Protein AF-A0AA40CUW4-F1 (afdb_monomer_lite)

Sequence (316 aa):
MRFSALIAGGLAALATAAPVMVTRTVVKVVTHHGPRPTDFVNKHVVESPRVVVITKAVTVTASRPPVVFLSTAKPTLPLQSRPPSIPSTAISYQRAGVSKEVQSPAYTARASSGSSSNGVGSDCGALHPQDPQLCQDSLDAHNRHRRNHTVPEMKWSKDLFQSAFFVASRCNFSHLMDYNGGGYGQNLEIGSPRGEIQRAITNGWYNSEVGYWPDEYYGQPTPPDMIDPSSTTWERYGHFTQVIWADSDEVGCAQAECPRLGCSPSMDECHDGYLPDGKYGRYLTVCNYKSAGNVKGAFDKNVIRPPVDEETYTAV

pLDDT: mean 70.63, std 28.28, range [25.17, 98.81]

Organism: NCBI:txid869390

Foldseek 3Di:
DDDDDDDDDDDDDDDDDDDDWDKDKDKDWDFDDDDDDPDDDDDDDDDDGDTDIDIDIDGDDDDDDDDDDDDDDDDDDDDDDDDDDDDDDDDDDDDDDDDDDDDDDDDDDDDDDDDPPLQPPPCQCVVCVPASCVQVLVQVLLQLQLVLQVADGAGEDPQQQVVQAVVQQVLEQDDDQPPPNGQWAKDKDFAQDPNRLSCCSQVVQAPQQVVLDDPVCALPQADPLVVDPPHPSPVSNQSNLQSNFRPFHYKHKDKDFAQWHFYDPPDPQQDPRTHDGPPTHRIMIMMITNHHTPDRRHSNPTVGHGDPPDDRDRDD

Radius of gyration: 32.3 Å; chains: 1; bounding box: 75×56×111 Å

InterPro domains:
  IPR001283 Cysteine-rich secretory protein-related [PR00837] (154-172)
  IPR001283 Cysteine-rich secretory protein-related [PR00837] (237-253)
  IPR001283 Cysteine-rich secretory protein-related [PR00837] (284-297)
  IPR001283 Cysteine-rich secretory protein-related [PTHR10334] (136-303)
  IPR014044 CAP domain [PF00188] (139-261)
  IPR014044 CAP domain [SM00198] (133-297)
  IPR018244 Allergen V5/Tpx-1-related, conserved site [PS01009] (238-248)
  IPR035940 CAP superfamily [G3DSA:3.40.33.10] (133-306)
  IPR035940 CAP superfamily [SSF55797] (125-306)

Secondary structure (DSSP, 8-state):
----------PPP---PPPPP--EEEEEE----PPPP----------PPPP-EEEEEE-----PPPPP--------------PPPPPP-PPP-PPP--PPP-PPPP------------S--TTHHHH-TT-TTHHHHHHHHHHHHHHHTTPPPPEE-HHHHHHHHHHHHTTEES---SGGG--EEEEEEE-PPTT-HHHIIIIIIIITTGGGS-GGGTT-SS-HHHH-TT---GGGSHHHHHHT-TT--EEEEEEEE-SS-EE-TTSTT-BTTBPPTTTS-SEEEEEEEES-S--TT-HHHHSPPPPTTS------

Structure (mmCIF, N/CA/C/O backbone):
data_AF-A0AA40CUW4-F1
#
_entry.id   AF-A0AA40CUW4-F1
#
loop_
_atom_site.group_PDB
_atom_site.id
_atom_site.type_symbol
_atom_site.label_atom_id
_atom_site.label_alt_id
_atom_site.label_comp_id
_atom_site.label_asym_id
_atom_site.label_entity_id
_atom_site.label_seq_id
_atom_site.pdbx_PDB_ins_code
_atom_site.Cartn_x
_atom_site.Cartn_y
_atom_site.Cartn_z
_atom_site.occupancy
_atom_site.B_iso_or_equiv
_atom_site.auth_seq_id
_atom_site.auth_comp_id
_atom_site.auth_asym_id
_atom_site.auth_atom_id
_atom_site.pdbx_PDB_model_num
ATOM 1 N N . MET A 1 1 ? -37.323 7.393 -84.708 1.00 35.53 1 MET A N 1
ATOM 2 C CA . MET A 1 1 ? -37.460 8.863 -84.780 1.00 35.53 1 MET A CA 1
ATOM 3 C C . MET A 1 1 ? -36.137 9.472 -84.357 1.00 35.53 1 MET A C 1
ATOM 5 O O . MET A 1 1 ? -35.612 9.099 -83.318 1.00 35.53 1 MET A O 1
ATOM 9 N N . ARG A 1 2 ? -35.550 10.279 -85.244 1.00 30.31 2 ARG A N 1
ATOM 10 C CA . ARG A 1 2 ? -34.266 10.967 -85.069 1.00 30.31 2 ARG A CA 1
ATOM 11 C C . ARG A 1 2 ? -34.487 12.178 -84.162 1.00 30.31 2 ARG A C 1
ATOM 13 O O . ARG A 1 2 ? -35.435 12.913 -84.413 1.00 30.31 2 ARG A O 1
ATOM 20 N N . PHE A 1 3 ? -33.621 12.405 -83.181 1.00 28.30 3 PHE A N 1
ATOM 21 C CA . PHE A 1 3 ? -33.575 13.676 -82.460 1.00 28.30 3 PHE A CA 1
ATOM 22 C C . PHE A 1 3 ? -32.218 14.334 -82.684 1.00 28.30 3 PHE A C 1
ATOM 24 O O . PHE A 1 3 ? -31.186 13.845 -82.230 1.00 28.30 3 PHE A O 1
ATOM 31 N N . SER A 1 4 ? -32.264 15.422 -83.452 1.00 32.22 4 SER A N 1
ATOM 32 C CA . SER A 1 4 ? -31.190 16.393 -83.611 1.00 32.22 4 SER A CA 1
ATOM 33 C C . SER A 1 4 ? -31.271 17.444 -82.509 1.00 32.22 4 SER A C 1
ATOM 35 O O . SER A 1 4 ? -32.348 17.788 -82.026 1.00 32.22 4 SER A O 1
ATOM 37 N N . ALA A 1 5 ? -30.088 17.930 -82.155 1.00 30.62 5 ALA A N 1
ATOM 38 C CA . ALA A 1 5 ? -29.792 18.919 -81.139 1.00 30.62 5 ALA A CA 1
ATOM 39 C C . ALA A 1 5 ? -30.366 20.318 -81.419 1.00 30.62 5 ALA A C 1
ATOM 41 O O . ALA A 1 5 ? -30.501 20.731 -82.569 1.00 30.62 5 ALA A O 1
ATOM 42 N N . LEU A 1 6 ? -30.555 21.079 -80.337 1.00 32.12 6 LEU A N 1
ATOM 43 C CA . LEU A 1 6 ? -30.479 22.538 -80.319 1.00 32.12 6 LEU A CA 1
ATOM 44 C C . LEU A 1 6 ? -29.782 22.984 -79.026 1.00 32.12 6 LEU A C 1
ATOM 46 O O . LEU A 1 6 ? -30.015 22.437 -77.950 1.00 32.12 6 LEU A O 1
ATOM 50 N N . ILE A 1 7 ? -28.874 23.942 -79.194 1.00 34.03 7 ILE A N 1
ATOM 51 C CA . ILE A 1 7 ? -27.929 24.487 -78.218 1.00 34.03 7 ILE A CA 1
ATOM 52 C C . ILE A 1 7 ? -28.524 25.747 -77.572 1.00 34.03 7 ILE A C 1
ATOM 54 O O . ILE A 1 7 ? -29.003 26.628 -78.279 1.00 34.03 7 ILE A O 1
ATOM 58 N N . ALA A 1 8 ? -28.385 25.867 -76.252 1.00 32.12 8 ALA A N 1
ATOM 59 C CA . ALA A 1 8 ? -28.277 27.116 -75.485 1.00 32.12 8 ALA A CA 1
ATOM 60 C C . ALA A 1 8 ? -27.388 26.762 -74.270 1.00 32.12 8 ALA A C 1
ATOM 62 O O . ALA A 1 8 ? -27.629 25.746 -73.631 1.00 32.12 8 ALA A O 1
ATOM 63 N N . GLY A 1 9 ? -26.255 27.396 -73.959 1.00 33.62 9 GLY A N 1
ATOM 64 C CA . GLY A 1 9 ? -25.998 28.828 -73.855 1.00 33.62 9 GLY A CA 1
ATOM 65 C C . GLY A 1 9 ? -26.051 29.222 -72.371 1.00 33.62 9 GLY A C 1
ATOM 66 O O . GLY A 1 9 ? -27.084 29.697 -71.920 1.00 33.62 9 GLY A O 1
ATOM 67 N N . GLY A 1 10 ? -24.977 28.986 -71.603 1.00 31.66 10 GLY A N 1
ATOM 68 C CA . GLY A 1 10 ? -24.907 29.305 -70.168 1.00 31.66 10 GLY A CA 1
ATOM 69 C C . GLY A 1 10 ? -23.539 29.862 -69.764 1.00 31.66 10 GLY A C 1
ATOM 70 O O . GLY A 1 10 ? -22.526 29.181 -69.910 1.00 31.66 10 GLY A O 1
ATOM 71 N N . LEU A 1 11 ? -23.528 31.115 -69.296 1.00 35.00 11 LEU A N 1
ATOM 72 C CA . LEU A 1 11 ? -22.358 31.873 -68.839 1.00 35.00 11 LEU A CA 1
ATOM 73 C C . LEU A 1 11 ? -21.690 31.244 -67.603 1.00 35.00 11 LEU A C 1
ATOM 75 O O . LEU A 1 11 ? -22.362 30.867 -66.646 1.00 35.00 11 LEU A O 1
ATOM 79 N N . ALA A 1 12 ? -20.355 31.246 -67.590 1.00 39.25 12 ALA A N 1
ATOM 80 C CA . ALA A 1 12 ? -19.534 30.964 -66.417 1.00 39.25 12 ALA A CA 1
ATOM 81 C C . ALA A 1 12 ? -19.312 32.244 -65.589 1.00 39.25 12 ALA A C 1
ATOM 83 O O . ALA A 1 12 ? -18.811 33.240 -66.109 1.00 39.25 12 ALA A O 1
ATOM 84 N N . ALA A 1 13 ? -19.633 32.202 -64.294 1.00 36.78 13 ALA A N 1
ATOM 85 C CA . ALA A 1 13 ? -19.209 33.204 -63.320 1.00 36.78 13 ALA A CA 1
ATOM 86 C C . ALA A 1 13 ? -17.973 32.683 -62.566 1.00 36.78 13 ALA A C 1
ATOM 88 O O . ALA A 1 13 ? -18.047 31.670 -61.870 1.00 36.78 13 ALA A O 1
ATOM 89 N N . LEU A 1 14 ? -16.830 33.363 -62.710 1.00 42.25 14 LEU A N 1
ATOM 90 C CA . LEU A 1 14 ? -15.644 33.131 -61.883 1.00 42.25 14 LEU A CA 1
ATOM 91 C C . LEU A 1 14 ? -15.822 33.825 -60.526 1.00 42.25 14 LEU A C 1
ATOM 93 O O . LEU A 1 14 ? -15.835 35.051 -60.457 1.00 42.25 14 LEU A O 1
ATOM 97 N N . ALA A 1 15 ? -15.901 33.049 -59.445 1.00 39.69 15 ALA A N 1
ATOM 98 C CA . ALA A 1 15 ? -15.735 33.557 -58.086 1.00 39.69 15 ALA A CA 1
ATOM 99 C C . ALA A 1 15 ? -14.254 33.455 -57.683 1.00 39.69 15 ALA A C 1
ATOM 101 O O . ALA A 1 15 ? -13.705 32.361 -57.557 1.00 39.69 15 ALA A O 1
ATOM 102 N N . THR A 1 16 ? -13.589 34.593 -57.490 1.00 46.78 16 THR A N 1
ATOM 103 C CA . THR A 1 16 ? -12.230 34.662 -56.939 1.00 46.78 16 THR A CA 1
ATOM 104 C C . THR A 1 16 ? -12.290 34.586 -55.412 1.00 46.78 16 THR A C 1
ATOM 106 O O . THR A 1 16 ? -12.805 35.502 -54.774 1.00 46.78 16 THR A O 1
ATOM 109 N N . ALA A 1 17 ? -11.767 33.516 -54.811 1.00 43.78 17 ALA A N 1
ATOM 110 C CA . ALA A 1 17 ? -11.619 33.414 -53.358 1.00 43.78 17 ALA A CA 1
ATOM 111 C C . ALA A 1 17 ? -10.409 34.243 -52.877 1.00 43.78 17 ALA A C 1
ATOM 113 O O . ALA A 1 17 ? -9.304 34.086 -53.396 1.00 43.78 17 ALA A O 1
ATOM 114 N N . ALA A 1 18 ? -10.614 35.124 -51.893 1.00 38.09 18 ALA A N 1
ATOM 115 C CA . ALA A 1 18 ? -9.546 35.897 -51.253 1.00 38.09 18 ALA A CA 1
ATOM 116 C C . ALA A 1 18 ? -8.689 35.014 -50.313 1.00 38.09 18 ALA A C 1
ATOM 118 O O . ALA A 1 18 ? -9.211 34.048 -49.749 1.00 38.09 18 ALA A O 1
ATOM 119 N N . PRO A 1 19 ? -7.390 35.319 -50.110 1.00 41.47 19 PRO A N 1
ATOM 120 C CA . PRO A 1 19 ? -6.530 34.533 -49.229 1.00 41.47 19 PRO A CA 1
ATOM 121 C C . PRO A 1 19 ? -6.891 34.746 -47.751 1.00 41.47 19 PRO A C 1
ATOM 123 O O . PRO A 1 19 ? -7.032 35.874 -47.283 1.00 41.47 19 PRO A O 1
ATOM 126 N N . VAL A 1 20 ? -6.994 33.649 -47.000 1.00 39.38 20 VAL A N 1
ATOM 127 C CA . VAL A 1 20 ? -7.176 33.667 -45.542 1.00 39.38 20 VAL A CA 1
ATOM 128 C C . VAL A 1 20 ? -5.829 33.979 -44.880 1.00 39.38 20 VAL A C 1
ATOM 130 O O . VAL A 1 20 ? -4.881 33.208 -45.021 1.00 39.38 20 VAL A O 1
ATOM 133 N N . MET A 1 21 ? -5.726 35.097 -44.153 1.00 35.00 21 MET A N 1
ATOM 134 C CA . MET A 1 21 ? -4.582 35.364 -43.272 1.00 35.00 21 MET A CA 1
ATOM 135 C C . MET A 1 21 ? -4.807 34.696 -41.915 1.00 35.00 21 MET A C 1
ATOM 137 O O . MET A 1 21 ? -5.818 34.940 -41.262 1.00 35.00 21 MET A O 1
ATOM 141 N N . VAL A 1 22 ? -3.841 33.892 -41.469 1.00 37.97 22 VAL A N 1
ATOM 142 C CA . VAL A 1 22 ? -3.823 33.317 -40.118 1.00 37.97 22 VAL A CA 1
ATOM 143 C C . VAL A 1 22 ? -2.639 33.907 -39.361 1.00 37.97 22 VAL A C 1
ATOM 145 O O . VAL A 1 22 ? -1.484 33.626 -39.679 1.00 37.97 22 VAL A O 1
ATOM 148 N N . THR A 1 23 ? -2.916 34.723 -38.348 1.00 36.88 23 THR A N 1
ATOM 149 C CA . THR A 1 23 ? -1.889 35.258 -37.447 1.00 36.88 23 THR A CA 1
ATOM 150 C C . THR A 1 23 ? -1.665 34.266 -36.312 1.00 36.88 23 THR A C 1
ATOM 152 O O . THR A 1 23 ? -2.593 33.951 -35.569 1.00 36.88 23 THR A O 1
ATOM 155 N N . ARG A 1 24 ? -0.438 33.753 -36.166 1.00 39.97 24 ARG A N 1
ATOM 156 C CA . ARG A 1 24 ? -0.087 32.810 -35.097 1.00 39.97 24 ARG A CA 1
ATOM 157 C C . ARG A 1 24 ? 0.750 33.519 -34.037 1.00 39.97 24 ARG A C 1
ATOM 159 O O . ARG A 1 24 ? 1.888 33.905 -34.290 1.00 39.97 24 ARG A O 1
ATOM 166 N N . THR A 1 25 ? 0.191 33.672 -32.842 1.00 34.84 25 THR A N 1
ATOM 167 C CA . THR A 1 25 ? 0.905 34.218 -31.682 1.00 34.84 25 THR A CA 1
ATOM 168 C C . THR A 1 25 ? 1.625 33.088 -30.956 1.00 34.84 25 THR A C 1
ATOM 170 O O . THR A 1 25 ? 0.993 32.119 -30.538 1.00 34.84 25 THR A O 1
ATOM 173 N N . VAL A 1 26 ? 2.946 33.196 -30.805 1.00 37.16 26 VAL A N 1
ATOM 174 C CA . VAL A 1 26 ? 3.748 32.239 -30.031 1.00 37.16 26 VAL A CA 1
ATOM 175 C C . VAL A 1 26 ? 4.113 32.888 -28.702 1.00 37.16 26 VAL A C 1
ATOM 177 O O . VAL A 1 26 ? 4.787 33.916 -28.675 1.00 37.16 26 VAL A O 1
ATOM 180 N N . VAL A 1 27 ? 3.660 32.289 -27.601 1.00 34.50 27 VAL A N 1
ATOM 181 C CA . VAL A 1 27 ? 4.014 32.709 -26.240 1.00 34.50 27 VAL A CA 1
ATOM 182 C C . VAL A 1 27 ? 5.111 31.783 -25.730 1.00 34.50 27 VAL A C 1
ATOM 184 O O . VAL A 1 27 ? 4.916 30.571 -25.664 1.00 34.50 27 VAL A O 1
ATOM 187 N N . LYS A 1 28 ? 6.274 32.347 -25.391 1.00 33.84 28 LYS A N 1
ATOM 188 C CA . LYS A 1 28 ? 7.390 31.603 -24.799 1.00 33.84 28 LYS A CA 1
ATOM 189 C C . LYS A 1 28 ? 7.443 31.934 -23.310 1.00 33.84 28 LYS A C 1
ATOM 191 O O . LYS A 1 28 ? 7.738 33.069 -22.950 1.00 33.84 28 LYS A O 1
ATOM 196 N N . VAL A 1 29 ? 7.131 30.958 -22.461 1.00 35.78 29 VAL A N 1
ATOM 197 C CA . VAL A 1 29 ? 7.283 31.091 -21.007 1.00 35.78 29 VAL A CA 1
ATOM 198 C C . VAL A 1 29 ? 8.696 30.640 -20.657 1.00 35.78 29 VAL A C 1
ATOM 200 O O . VAL A 1 29 ? 9.082 29.518 -20.976 1.00 35.78 29 VAL A O 1
ATOM 203 N N . VAL A 1 30 ? 9.488 31.536 -20.070 1.00 35.38 30 VAL A N 1
ATOM 204 C CA . VAL A 1 30 ? 10.846 31.240 -19.602 1.00 35.38 30 VAL A CA 1
ATOM 205 C C . VAL A 1 30 ? 10.840 31.331 -18.085 1.00 35.38 30 VAL A C 1
ATOM 207 O O . VAL A 1 30 ? 10.624 32.406 -17.528 1.00 35.38 30 VAL A O 1
ATOM 210 N N . THR A 1 31 ? 11.072 30.202 -17.423 1.00 38.00 31 THR A N 1
ATOM 211 C CA . THR A 1 31 ? 11.245 30.147 -15.971 1.00 38.00 31 THR A CA 1
ATOM 212 C C . THR A 1 31 ? 12.720 30.368 -15.660 1.00 38.00 31 THR A C 1
ATOM 214 O O . THR A 1 31 ? 13.564 29.549 -16.019 1.00 38.00 31 THR A O 1
ATOM 217 N N . HIS A 1 32 ? 13.053 31.494 -15.030 1.00 35.06 32 HIS A N 1
ATOM 218 C CA . HIS A 1 32 ? 14.407 31.743 -14.543 1.00 35.06 32 HIS A CA 1
ATOM 219 C C . HIS A 1 32 ? 14.554 31.158 -13.137 1.00 35.06 32 HIS A C 1
ATOM 221 O O . HIS A 1 32 ? 13.935 31.646 -12.195 1.00 35.06 32 HIS A O 1
ATOM 227 N N . HIS A 1 33 ? 15.393 30.134 -12.988 1.00 40.09 33 HIS A N 1
ATOM 228 C CA . HIS A 1 33 ? 15.880 29.718 -11.676 1.00 40.09 33 HIS A CA 1
ATOM 229 C C . HIS A 1 33 ? 17.084 30.594 -11.314 1.00 40.09 33 HIS A C 1
ATOM 231 O O . HIS A 1 33 ? 18.102 30.572 -12.006 1.00 40.09 33 HIS A O 1
ATOM 237 N N . GLY A 1 34 ? 16.946 31.412 -10.269 1.00 44.97 34 GLY A N 1
ATOM 238 C CA . GLY A 1 34 ? 18.075 32.142 -9.692 1.00 44.97 34 GLY A CA 1
ATOM 239 C C . GLY A 1 34 ? 19.093 31.182 -9.056 1.00 44.97 34 GLY A C 1
ATOM 240 O O . GLY A 1 34 ? 18.747 30.034 -8.762 1.00 44.97 34 GLY A O 1
ATOM 241 N N . PRO A 1 35 ? 20.350 31.614 -8.847 1.00 40.03 35 PRO A N 1
ATOM 242 C CA . PRO A 1 35 ? 21.350 30.786 -8.183 1.00 40.03 35 PRO A CA 1
ATOM 243 C C . PRO A 1 35 ? 20.901 30.420 -6.760 1.00 40.03 35 PRO A C 1
ATOM 245 O O . PRO A 1 35 ? 20.371 31.250 -6.022 1.00 40.03 35 PRO A O 1
ATOM 248 N N . ARG A 1 36 ? 21.105 29.150 -6.397 1.00 42.03 36 ARG A N 1
ATOM 249 C CA . ARG A 1 36 ? 20.745 28.573 -5.096 1.00 42.03 36 ARG A CA 1
ATOM 250 C C . ARG A 1 36 ? 21.652 29.174 -4.005 1.00 42.03 36 ARG A C 1
ATOM 252 O O . ARG A 1 36 ? 22.869 29.113 -4.181 1.00 42.03 36 ARG A O 1
ATOM 259 N N . PRO A 1 37 ? 21.125 29.717 -2.891 1.00 38.84 37 PRO A N 1
ATOM 260 C CA . PRO A 1 37 ? 21.965 30.171 -1.789 1.00 38.84 37 PRO A CA 1
ATOM 261 C C . PRO A 1 37 ? 22.629 28.963 -1.123 1.00 38.84 37 PRO A C 1
ATOM 263 O O . PRO A 1 37 ? 21.948 28.079 -0.602 1.00 38.84 37 PRO A O 1
ATOM 266 N N . THR A 1 38 ? 23.955 28.909 -1.148 1.00 45.44 38 THR A N 1
ATOM 267 C CA . THR A 1 38 ? 24.736 28.093 -0.219 1.00 45.44 38 THR A CA 1
ATOM 268 C C . THR A 1 38 ? 24.954 28.938 1.026 1.00 45.44 38 THR A C 1
ATOM 270 O O . THR A 1 38 ? 25.883 29.730 1.030 1.00 45.44 38 THR A O 1
ATOM 273 N N . ASP A 1 39 ? 24.056 28.853 2.007 1.00 37.38 39 ASP A N 1
ATOM 274 C CA . ASP A 1 39 ? 24.391 29.037 3.426 1.00 37.38 39 ASP A CA 1
ATOM 275 C C . ASP A 1 39 ? 23.185 28.725 4.326 1.00 37.38 39 ASP A C 1
ATOM 277 O O . ASP A 1 39 ? 22.061 29.185 4.113 1.00 37.38 39 ASP A O 1
ATOM 281 N N . PHE A 1 40 ? 23.442 27.901 5.341 1.00 45.69 40 PHE A N 1
ATOM 282 C CA . PHE A 1 40 ? 22.514 27.519 6.400 1.00 45.69 40 PHE A CA 1
ATOM 283 C C . PHE A 1 40 ? 22.246 28.703 7.339 1.00 45.69 40 PHE A C 1
ATOM 285 O O . PHE A 1 40 ? 23.090 28.978 8.180 1.00 45.69 40 PHE A O 1
ATOM 292 N N . VAL A 1 41 ? 21.056 29.316 7.284 1.00 34.00 41 VAL A N 1
ATOM 293 C CA . VAL A 1 41 ? 20.334 29.852 8.460 1.00 34.00 41 VAL A CA 1
ATOM 294 C C . VAL A 1 41 ? 18.826 29.866 8.167 1.00 34.00 41 VAL A C 1
ATOM 296 O O . VAL A 1 41 ? 18.375 30.423 7.169 1.00 34.00 41 VAL A O 1
ATOM 299 N N . ASN A 1 42 ? 18.040 29.284 9.078 1.00 47.91 42 ASN A N 1
ATOM 300 C CA . ASN A 1 42 ? 16.575 29.313 9.104 1.00 47.91 42 ASN A CA 1
ATOM 301 C C . ASN A 1 42 ? 15.997 30.735 8.973 1.00 47.91 42 ASN A C 1
ATOM 303 O O . ASN A 1 42 ? 15.995 31.483 9.951 1.00 47.91 42 ASN A O 1
ATOM 307 N N . LYS A 1 43 ? 15.396 31.052 7.818 1.00 33.53 43 LYS A N 1
ATOM 308 C CA . LYS A 1 43 ? 14.229 31.943 7.692 1.00 33.53 43 LYS A CA 1
ATOM 309 C C . LYS A 1 43 ? 13.362 31.483 6.517 1.00 33.53 43 LYS A C 1
ATOM 311 O O . LYS A 1 43 ? 13.785 31.549 5.369 1.00 33.53 43 LYS A O 1
ATOM 316 N N . HIS A 1 44 ? 12.137 31.045 6.806 1.00 36.91 44 HIS A N 1
ATOM 317 C CA . HIS A 1 44 ? 11.108 30.842 5.787 1.00 36.91 44 HIS A CA 1
ATOM 318 C C . HIS A 1 44 ? 10.730 32.199 5.176 1.00 36.91 44 HIS A C 1
ATOM 320 O O . HIS A 1 44 ? 9.960 32.959 5.758 1.00 36.91 44 HIS A O 1
ATOM 326 N N . VAL A 1 45 ? 11.270 32.494 3.995 1.00 34.41 45 VAL A N 1
ATOM 327 C CA . VAL A 1 45 ? 10.716 33.489 3.075 1.00 34.41 45 VAL A CA 1
ATOM 328 C C . VAL A 1 45 ? 10.300 32.728 1.825 1.00 34.41 45 VAL A C 1
ATOM 330 O O . VAL A 1 45 ? 11.136 32.195 1.100 1.00 34.41 45 VAL A O 1
ATOM 333 N N . VAL A 1 46 ? 8.991 32.623 1.607 1.00 34.47 46 VAL A N 1
ATOM 334 C CA . VAL A 1 46 ? 8.425 32.052 0.383 1.00 34.47 46 VAL A CA 1
ATOM 335 C C . VAL A 1 46 ? 8.473 33.140 -0.688 1.00 34.47 46 VAL A C 1
ATOM 337 O O . VAL A 1 46 ? 7.557 33.952 -0.798 1.00 34.47 46 VAL A O 1
ATOM 340 N N . GLU A 1 47 ? 9.550 33.195 -1.471 1.00 37.06 47 GLU A N 1
ATOM 341 C CA . GLU A 1 47 ? 9.536 33.959 -2.721 1.00 37.06 47 GLU A CA 1
ATOM 342 C C . GLU A 1 47 ? 8.811 33.144 -3.797 1.00 37.06 47 GLU A C 1
ATOM 344 O O . GLU A 1 47 ? 9.275 32.096 -4.244 1.00 37.06 47 GLU A O 1
ATOM 349 N N . SER A 1 48 ? 7.635 33.626 -4.204 1.00 33.97 48 SER A N 1
ATOM 350 C CA . SER A 1 48 ? 6.906 33.079 -5.351 1.00 33.97 48 SER A CA 1
ATOM 351 C C . SER A 1 48 ? 7.614 33.469 -6.657 1.00 33.97 48 SER A C 1
ATOM 353 O O . SER A 1 48 ? 7.977 34.641 -6.815 1.00 33.97 48 SER A O 1
ATOM 355 N N . PRO A 1 49 ? 7.792 32.552 -7.625 1.00 34.81 49 PRO A N 1
ATOM 356 C CA . PRO A 1 49 ? 8.444 32.887 -8.885 1.00 34.81 49 PRO A CA 1
ATOM 357 C C . PRO A 1 49 ? 7.613 33.904 -9.681 1.00 34.81 49 PRO A C 1
ATOM 359 O O . PRO A 1 49 ? 6.418 33.719 -9.912 1.00 34.81 49 PRO A O 1
ATOM 362 N N . ARG A 1 50 ? 8.256 34.991 -10.130 1.00 37.59 50 ARG A N 1
ATOM 363 C CA . ARG A 1 50 ? 7.652 35.964 -11.053 1.00 37.59 50 ARG A CA 1
ATOM 364 C C . ARG A 1 50 ? 7.693 35.422 -12.480 1.00 37.59 50 ARG A C 1
ATOM 366 O O . ARG A 1 50 ? 8.767 35.227 -13.043 1.00 37.59 50 ARG A O 1
ATOM 373 N N . VAL A 1 51 ? 6.520 35.236 -13.080 1.00 34.59 51 VAL A N 1
ATOM 374 C CA . VAL A 1 51 ? 6.366 34.869 -14.494 1.00 34.59 51 VAL A CA 1
ATOM 375 C C . VAL A 1 51 ? 6.318 36.143 -15.339 1.00 34.59 51 VAL A C 1
ATOM 377 O O . VAL A 1 51 ? 5.453 36.991 -15.133 1.00 34.59 51 VAL A O 1
ATOM 380 N N . VAL A 1 52 ? 7.234 36.285 -16.301 1.00 34.44 52 VAL A N 1
ATOM 381 C CA . VAL A 1 52 ? 7.219 37.378 -17.289 1.00 34.44 52 VAL A CA 1
ATOM 382 C C . VAL A 1 52 ? 6.840 36.804 -18.652 1.00 34.44 52 VAL A C 1
ATOM 384 O O . VAL A 1 52 ? 7.501 35.901 -19.160 1.00 34.44 52 VAL A O 1
ATOM 387 N N . VAL A 1 53 ? 5.769 37.331 -19.248 1.00 32.53 53 VAL A N 1
ATOM 388 C CA . VAL A 1 53 ? 5.256 36.902 -20.556 1.00 32.53 53 VAL A CA 1
ATOM 389 C C . VAL A 1 53 ? 5.722 37.889 -21.625 1.00 32.53 53 VAL A C 1
ATOM 391 O O . VAL A 1 53 ? 5.382 39.068 -21.569 1.00 32.53 53 VAL A O 1
ATOM 394 N N . ILE A 1 54 ? 6.490 37.416 -22.611 1.00 35.97 54 ILE A N 1
ATOM 395 C CA . ILE A 1 54 ? 6.920 38.220 -23.765 1.00 35.97 54 ILE A CA 1
ATOM 396 C C . ILE A 1 54 ? 6.240 37.680 -25.024 1.00 35.97 54 ILE A C 1
ATOM 398 O O . ILE A 1 54 ? 6.410 36.513 -25.382 1.00 35.97 54 ILE A O 1
ATOM 402 N N . THR A 1 55 ? 5.502 38.544 -25.721 1.00 31.17 55 THR A N 1
ATOM 403 C CA . THR A 1 55 ? 4.753 38.189 -26.934 1.00 31.17 55 THR A CA 1
ATOM 404 C C . THR A 1 55 ? 5.451 38.754 -28.171 1.00 31.17 55 THR A C 1
ATOM 406 O O . THR A 1 55 ? 5.644 39.964 -28.275 1.00 31.17 55 THR A O 1
ATOM 409 N N . LYS A 1 56 ? 5.800 37.900 -29.143 1.00 36.41 56 LYS A N 1
ATOM 410 C CA . LYS A 1 56 ? 6.210 38.325 -30.494 1.00 36.41 56 LYS A CA 1
ATOM 411 C C . LYS A 1 56 ? 5.275 37.711 -31.534 1.00 36.41 56 LYS A C 1
ATOM 413 O O . LYS A 1 56 ? 5.074 36.499 -31.550 1.00 36.41 56 LYS A O 1
ATOM 418 N N . ALA A 1 57 ? 4.724 38.552 -32.405 1.00 29.44 57 ALA A N 1
ATOM 419 C CA . ALA A 1 57 ? 3.918 38.127 -33.544 1.00 29.44 57 ALA A CA 1
ATOM 420 C C . ALA A 1 57 ? 4.810 37.953 -34.783 1.00 29.44 57 ALA A C 1
ATOM 422 O O . ALA A 1 57 ? 5.652 38.807 -35.061 1.00 29.44 57 ALA A O 1
ATOM 423 N N . VAL A 1 58 ? 4.624 36.859 -35.526 1.00 35.59 58 VAL A N 1
ATOM 424 C CA . VAL A 1 58 ? 5.267 36.628 -36.828 1.00 35.59 58 VAL A CA 1
ATOM 425 C C . VAL A 1 58 ? 4.187 36.255 -37.838 1.00 35.59 58 VAL A C 1
ATOM 427 O O . VAL A 1 58 ? 3.370 35.371 -37.582 1.00 35.59 58 VAL A O 1
ATOM 430 N N . THR A 1 59 ? 4.193 36.927 -38.986 1.00 30.91 59 THR A N 1
ATOM 431 C CA . THR A 1 59 ? 3.248 36.699 -40.086 1.00 30.91 59 THR A CA 1
ATOM 432 C C . THR A 1 59 ? 3.923 35.843 -41.155 1.00 30.91 59 THR A C 1
ATOM 434 O O . THR A 1 59 ? 5.010 36.187 -41.611 1.00 30.91 59 THR A O 1
ATOM 437 N N . VAL A 1 60 ? 3.293 34.739 -41.571 1.00 37.22 60 VAL A N 1
ATOM 438 C CA . VAL A 1 60 ? 3.794 33.866 -42.649 1.00 37.22 60 VAL A CA 1
ATOM 439 C C . VAL A 1 60 ? 2.746 33.782 -43.756 1.00 37.22 60 VAL A C 1
ATOM 441 O O . VAL A 1 60 ? 1.584 33.486 -43.489 1.00 37.22 60 VAL A O 1
ATOM 444 N N . THR A 1 61 ? 3.157 34.034 -44.999 1.00 32.62 61 THR A N 1
ATOM 445 C CA . THR A 1 61 ? 2.325 33.917 -46.209 1.00 32.62 61 THR A CA 1
ATOM 446 C C . THR A 1 61 ? 2.756 32.683 -47.005 1.00 32.62 61 THR A C 1
ATOM 448 O O . THR A 1 61 ? 3.944 32.505 -47.262 1.00 32.62 61 THR A O 1
ATOM 451 N N . ALA A 1 62 ? 1.814 31.823 -47.402 1.00 38.28 62 ALA A N 1
ATOM 452 C CA . ALA A 1 62 ? 2.092 30.647 -48.231 1.00 38.28 62 ALA A CA 1
ATOM 453 C C . ALA A 1 62 ? 1.885 30.966 -49.725 1.00 38.28 62 ALA A C 1
ATOM 455 O O . ALA A 1 62 ? 0.843 31.512 -50.091 1.00 38.28 62 ALA A O 1
ATOM 456 N N . SER A 1 63 ? 2.842 30.606 -50.592 1.00 40.03 63 SER A N 1
ATOM 457 C CA . SER A 1 63 ? 2.690 30.652 -52.058 1.00 40.03 63 SER A CA 1
ATOM 458 C C . SER A 1 63 ? 2.720 29.243 -52.675 1.00 40.03 63 SER A C 1
ATOM 460 O O . SER A 1 63 ? 3.244 28.297 -52.086 1.00 40.03 63 SER A O 1
ATOM 462 N N . ARG A 1 64 ? 2.082 29.094 -53.846 1.00 36.25 64 ARG A N 1
ATOM 463 C CA . ARG A 1 64 ? 1.926 27.836 -54.609 1.00 36.25 64 ARG A CA 1
ATOM 464 C C . ARG A 1 64 ? 3.275 27.292 -55.134 1.00 36.25 64 ARG A C 1
ATOM 466 O O . ARG A 1 64 ? 4.156 28.093 -55.434 1.00 36.25 64 ARG A O 1
ATOM 473 N N . PRO A 1 65 ? 3.419 25.967 -55.350 1.00 40.59 65 PRO A N 1
ATOM 474 C CA . PRO A 1 65 ? 4.652 25.383 -55.884 1.00 40.59 65 PRO A CA 1
ATOM 475 C C . PRO A 1 65 ? 4.800 25.616 -57.404 1.00 40.59 65 PRO A C 1
ATOM 477 O O . PRO A 1 65 ? 3.787 25.621 -58.112 1.00 40.59 65 PRO A O 1
ATOM 480 N N . PRO A 1 66 ? 6.030 25.782 -57.934 1.00 37.09 66 PRO A N 1
ATOM 481 C CA . PRO A 1 66 ? 6.262 25.945 -59.366 1.00 37.09 66 PRO A CA 1
ATOM 482 C C . PRO A 1 66 ? 6.321 24.602 -60.115 1.00 37.09 66 PRO A C 1
ATOM 484 O O . PRO A 1 66 ? 6.723 23.572 -59.575 1.00 37.09 66 PRO A O 1
ATOM 487 N N . VAL A 1 67 ? 5.927 24.648 -61.389 1.00 32.53 67 VAL A N 1
ATOM 488 C CA . VAL A 1 67 ? 5.978 23.554 -62.373 1.00 32.53 67 VAL A CA 1
ATOM 489 C C . VAL A 1 67 ? 7.402 23.425 -62.937 1.00 32.53 67 VAL A C 1
ATOM 491 O O . VAL A 1 67 ? 8.038 24.429 -63.251 1.00 32.53 67 VAL A O 1
ATOM 494 N N . VAL A 1 68 ? 7.897 22.190 -63.062 1.00 33.38 68 VAL A N 1
ATOM 495 C CA . VAL A 1 68 ? 9.250 21.840 -63.539 1.00 33.38 68 VAL A CA 1
ATOM 496 C C . VAL A 1 68 ? 9.292 21.758 -65.070 1.00 33.38 68 VAL A C 1
ATOM 498 O O . VAL A 1 68 ? 8.431 21.119 -65.670 1.00 33.38 68 VAL A O 1
ATOM 501 N N . PHE A 1 69 ? 10.339 22.315 -65.692 1.00 31.81 69 PHE A N 1
ATOM 502 C CA . PHE A 1 69 ? 10.736 22.009 -67.073 1.00 31.81 69 PHE A CA 1
ATOM 503 C C . PHE A 1 69 ? 12.108 21.316 -67.095 1.00 31.81 69 PHE A C 1
ATOM 505 O O . PHE A 1 69 ? 13.046 21.757 -66.433 1.00 31.81 69 PHE A O 1
ATOM 512 N N . LEU A 1 70 ? 12.208 20.224 -67.860 1.00 36.19 70 LEU A N 1
ATOM 513 C CA . LEU A 1 70 ? 13.429 19.451 -68.114 1.00 36.19 70 LEU A CA 1
ATOM 514 C C . LEU A 1 70 ? 14.258 20.094 -69.237 1.00 36.19 70 LEU A C 1
ATOM 516 O O . LEU A 1 70 ? 13.718 20.413 -70.294 1.00 36.19 70 LEU A O 1
ATOM 520 N N . SER A 1 71 ? 15.575 20.210 -69.039 1.00 33.59 71 SER A N 1
ATOM 521 C CA . SER A 1 71 ? 16.541 20.508 -70.103 1.00 33.59 71 SER A CA 1
ATOM 522 C C . SER A 1 71 ? 17.819 19.688 -69.907 1.00 33.59 71 SER A C 1
ATOM 524 O O . SER A 1 71 ? 18.354 19.598 -68.803 1.00 33.59 71 SER A O 1
ATOM 526 N N . THR A 1 72 ? 18.264 19.041 -70.983 1.00 37.88 72 THR A N 1
ATOM 527 C CA . THR A 1 72 ? 19.361 18.066 -71.047 1.00 37.88 72 THR A CA 1
ATOM 528 C C . THR A 1 72 ? 20.693 18.710 -71.440 1.00 37.88 72 THR A C 1
ATOM 530 O O . THR A 1 72 ? 20.741 19.426 -72.439 1.00 37.88 72 THR A O 1
ATOM 533 N N . ALA A 1 73 ? 21.793 18.352 -70.765 1.00 34.66 73 ALA A N 1
ATOM 534 C CA . ALA A 1 73 ? 23.159 18.536 -71.273 1.00 34.66 73 ALA A CA 1
ATOM 535 C C . ALA A 1 73 ? 24.115 17.393 -70.846 1.00 34.66 73 ALA A C 1
ATOM 537 O O . ALA A 1 73 ? 23.891 16.720 -69.845 1.00 34.66 73 ALA A O 1
ATOM 538 N N . LYS A 1 74 ? 25.135 17.179 -71.693 1.00 35.97 74 LYS A N 1
ATOM 539 C CA . LYS A 1 74 ? 26.043 16.021 -71.911 1.00 35.97 74 LYS A CA 1
ATOM 540 C C . LYS A 1 74 ? 27.099 15.726 -70.806 1.00 35.97 74 LYS A C 1
ATOM 542 O O . LYS A 1 74 ? 27.299 16.559 -69.931 1.00 35.97 74 LYS A O 1
ATOM 547 N N . PRO A 1 75 ? 27.816 14.573 -70.883 1.00 41.44 75 PRO A N 1
ATOM 548 C CA . PRO A 1 75 ? 28.572 13.969 -69.780 1.00 41.44 75 PRO A CA 1
ATOM 549 C C . PRO A 1 75 ? 30.062 14.347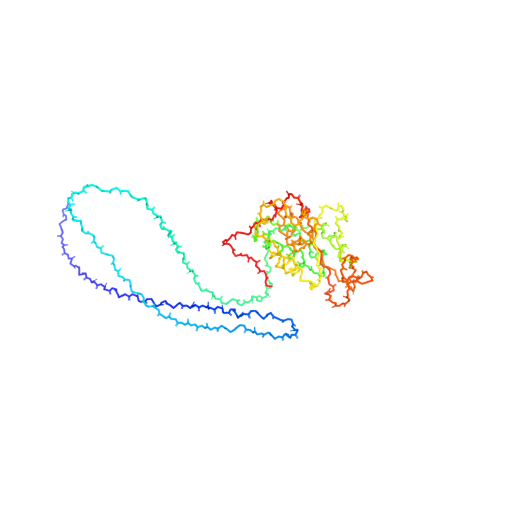 -69.715 1.00 41.44 75 PRO A C 1
ATOM 551 O O . PRO A 1 75 ? 30.721 14.468 -70.748 1.00 41.44 75 PRO A O 1
ATOM 554 N N . THR A 1 76 ? 30.602 14.361 -68.490 1.00 36.59 76 THR A N 1
ATOM 555 C CA . THR A 1 76 ? 32.047 14.336 -68.195 1.00 36.59 76 THR A CA 1
ATOM 556 C C . THR A 1 76 ? 32.313 13.377 -67.018 1.00 36.59 76 THR A C 1
ATOM 558 O O . THR A 1 76 ? 31.621 13.439 -66.005 1.00 36.59 76 THR A O 1
ATOM 561 N N . LEU A 1 77 ? 33.288 12.471 -67.165 1.00 39.50 77 LEU A N 1
ATOM 562 C CA . LEU A 1 77 ? 33.787 11.476 -66.182 1.00 39.50 77 LEU A CA 1
ATOM 563 C C . LEU A 1 77 ? 35.146 11.954 -65.579 1.00 39.50 77 LEU A C 1
ATOM 565 O O . LEU A 1 77 ? 35.720 12.895 -66.122 1.00 39.50 77 LEU A O 1
ATOM 569 N N . PRO A 1 78 ? 35.766 11.277 -64.583 1.00 46.59 78 PRO A N 1
ATOM 570 C CA . PRO A 1 78 ? 35.400 11.233 -63.160 1.00 46.59 78 PRO A CA 1
ATOM 571 C C . PRO A 1 78 ? 36.580 11.637 -62.229 1.00 46.59 78 PRO A C 1
ATOM 573 O O . PRO A 1 78 ? 37.740 11.469 -62.590 1.00 46.59 78 PRO A O 1
ATOM 576 N N . LEU A 1 79 ? 36.327 12.057 -60.981 1.00 32.31 79 LEU A N 1
ATOM 577 C CA . LEU A 1 79 ? 37.349 12.015 -59.915 1.00 32.31 79 LEU A CA 1
ATOM 578 C C . LEU A 1 79 ? 36.760 11.507 -58.585 1.00 32.31 79 LEU A C 1
ATOM 580 O O . LEU A 1 79 ? 35.586 11.708 -58.287 1.00 32.31 79 LEU A O 1
ATOM 584 N N . GLN A 1 80 ? 37.590 10.774 -57.844 1.00 38.31 80 GLN A N 1
ATOM 585 C CA . GLN A 1 80 ? 37.245 9.808 -56.799 1.00 38.31 80 GLN A CA 1
ATOM 586 C C . GLN A 1 80 ? 36.862 10.392 -55.418 1.00 38.31 80 GLN A C 1
ATOM 588 O O . GLN A 1 80 ? 37.469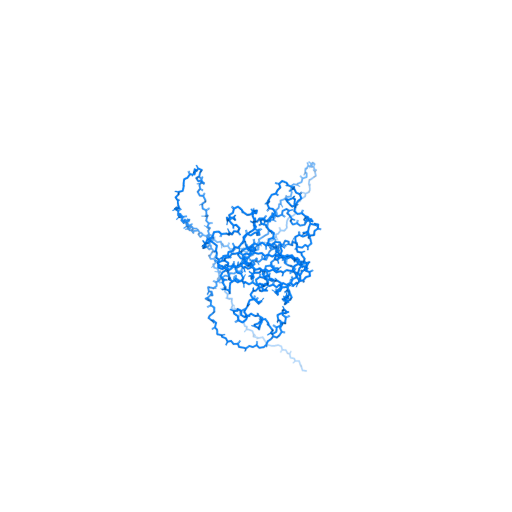 11.331 -54.920 1.00 38.31 80 GLN A O 1
ATOM 593 N N . SER A 1 81 ? 35.895 9.695 -54.803 1.00 34.41 81 SER A N 1
ATOM 594 C CA . SER A 1 81 ? 35.700 9.305 -53.388 1.00 34.41 81 SER A CA 1
ATOM 595 C C . SER A 1 81 ? 35.780 10.312 -52.224 1.00 34.41 81 SER A C 1
ATOM 597 O O . SER A 1 81 ? 36.864 10.699 -51.795 1.00 34.41 81 SER A O 1
ATOM 599 N N . ARG A 1 82 ? 34.636 10.476 -51.533 1.00 36.25 82 ARG A N 1
ATOM 600 C CA . ARG A 1 82 ? 34.516 10.410 -50.057 1.00 36.25 82 ARG A CA 1
ATOM 601 C C . ARG A 1 82 ? 33.062 10.065 -49.652 1.00 36.25 82 ARG A C 1
ATOM 603 O O . ARG A 1 82 ? 32.151 10.598 -50.282 1.00 36.25 82 ARG A O 1
ATOM 610 N N . PRO A 1 83 ? 32.808 9.188 -48.656 1.00 38.16 83 PRO A N 1
ATOM 611 C CA . PRO A 1 83 ? 31.445 8.803 -48.267 1.00 38.16 83 PRO A CA 1
ATOM 612 C C . PRO A 1 83 ? 30.706 9.918 -47.490 1.00 38.16 83 PRO A C 1
ATOM 614 O O . PRO A 1 83 ? 31.354 10.641 -46.727 1.00 38.16 83 PRO A O 1
ATOM 617 N N . PRO A 1 84 ? 29.373 10.065 -47.657 1.00 37.16 84 PRO A N 1
ATOM 618 C CA . PRO A 1 84 ? 28.599 11.150 -47.059 1.00 37.16 84 PRO A CA 1
ATOM 619 C C . PRO A 1 84 ? 28.047 10.821 -45.662 1.00 37.16 84 PRO A C 1
ATOM 621 O O . PRO A 1 84 ? 27.611 9.708 -45.375 1.00 37.16 84 PRO A O 1
ATOM 624 N N . SER A 1 85 ? 28.022 11.848 -44.815 1.00 35.78 85 SER A N 1
ATOM 625 C CA . SER A 1 85 ? 27.320 11.930 -43.531 1.00 35.78 85 SER A CA 1
ATOM 626 C C . SER A 1 85 ? 25.808 12.109 -43.726 1.00 35.78 85 SER A C 1
ATOM 628 O O . SER A 1 85 ? 25.388 12.972 -44.499 1.00 35.78 85 SER A O 1
ATOM 630 N N . ILE A 1 86 ? 25.002 11.339 -42.995 1.00 35.44 86 ILE A N 1
ATOM 631 C CA . ILE A 1 86 ? 23.531 11.397 -43.004 1.00 35.44 86 ILE A CA 1
ATOM 632 C C . ILE A 1 86 ? 23.040 12.523 -42.065 1.00 35.44 86 ILE A C 1
ATOM 634 O O . ILE A 1 86 ? 23.451 12.542 -40.903 1.00 35.44 86 ILE A O 1
ATOM 638 N N . PRO A 1 87 ? 22.150 13.435 -42.504 1.00 33.38 87 PRO A N 1
ATOM 639 C CA . PRO A 1 87 ? 21.458 14.373 -41.624 1.00 33.38 87 PRO A CA 1
ATOM 640 C C . PRO A 1 87 ? 20.184 13.762 -41.011 1.00 33.38 87 PRO A C 1
ATOM 642 O O . PRO A 1 87 ? 19.355 13.177 -41.706 1.00 33.38 87 PRO A O 1
ATOM 645 N N . SER A 1 88 ? 20.027 13.934 -39.695 1.00 28.77 88 SER A N 1
ATOM 646 C CA . SER A 1 88 ? 18.834 13.558 -38.926 1.00 28.77 88 SER A CA 1
ATOM 647 C C . SER A 1 88 ? 17.669 14.507 -39.231 1.00 28.77 88 SER A C 1
ATOM 649 O O . SER A 1 88 ? 17.830 15.727 -39.188 1.00 28.77 88 SER A O 1
ATOM 651 N N . THR A 1 89 ? 16.499 13.948 -39.549 1.00 29.44 89 THR A N 1
ATOM 652 C CA . THR A 1 89 ? 15.274 14.699 -39.867 1.00 29.44 89 THR A CA 1
ATOM 653 C C . THR A 1 89 ? 14.305 14.578 -38.692 1.00 29.44 89 THR A C 1
ATOM 655 O O . THR A 1 89 ? 13.867 13.478 -38.369 1.00 29.44 89 THR A O 1
ATOM 658 N N . ALA A 1 90 ? 13.966 15.698 -38.051 1.00 26.83 90 ALA A N 1
ATOM 659 C CA . ALA A 1 90 ? 12.931 15.763 -37.020 1.00 26.83 90 ALA A CA 1
ATOM 660 C C . ALA A 1 90 ? 11.544 15.919 -37.669 1.00 26.83 90 ALA A C 1
ATOM 662 O O . ALA A 1 90 ? 11.340 16.820 -38.485 1.00 26.83 90 ALA A O 1
ATOM 663 N N . ILE A 1 91 ? 10.591 15.061 -37.293 1.00 29.31 91 ILE A N 1
ATOM 664 C CA . ILE A 1 91 ? 9.178 15.161 -37.683 1.00 29.31 91 ILE A CA 1
ATOM 665 C C . ILE A 1 91 ? 8.389 15.815 -36.542 1.00 29.31 91 ILE A C 1
ATOM 667 O O . ILE A 1 91 ? 8.511 15.441 -35.379 1.00 29.31 91 ILE A O 1
ATOM 671 N N . SER A 1 92 ? 7.587 16.816 -36.905 1.00 25.17 92 SER A N 1
ATOM 672 C CA . SER A 1 92 ? 6.670 17.574 -36.051 1.00 25.17 92 SER A CA 1
ATOM 673 C C . SER A 1 92 ? 5.286 16.916 -36.023 1.00 25.17 92 SER A C 1
ATOM 675 O O . SER A 1 92 ? 4.739 16.617 -37.082 1.00 25.17 92 SER A O 1
ATOM 677 N N . TYR A 1 93 ? 4.690 16.785 -34.831 1.00 26.69 93 TYR A N 1
ATOM 678 C CA . TYR A 1 93 ? 3.258 16.514 -34.647 1.00 26.69 93 TYR A CA 1
ATOM 679 C C . TYR A 1 93 ? 2.527 17.721 -34.041 1.00 26.69 93 TYR A C 1
ATOM 681 O O . TYR A 1 93 ? 3.095 18.517 -33.290 1.00 26.69 93 TYR A O 1
ATOM 689 N N . GLN A 1 94 ? 1.270 17.888 -34.458 1.00 28.22 94 GLN A N 1
ATOM 690 C CA . GLN A 1 94 ? 0.400 19.027 -34.168 1.00 28.22 94 GLN A CA 1
ATOM 691 C C . GLN A 1 94 ? -0.353 18.905 -32.835 1.00 28.22 94 GLN A C 1
ATOM 693 O O . GLN A 1 94 ? -0.698 17.818 -32.391 1.00 28.22 94 GLN A O 1
ATOM 698 N N . ARG A 1 95 ? -0.665 20.068 -32.249 1.00 26.66 95 ARG A N 1
ATOM 699 C CA . ARG A 1 95 ? -1.454 20.265 -31.024 1.00 26.66 95 ARG A CA 1
ATOM 700 C C . ARG A 1 95 ? -2.939 20.448 -31.365 1.00 26.66 95 ARG A C 1
ATOM 702 O O . ARG A 1 95 ? -3.270 21.410 -32.058 1.00 26.66 95 ARG A O 1
ATOM 709 N N . ALA A 1 96 ? -3.816 19.595 -30.833 1.00 30.77 96 ALA A N 1
ATOM 710 C CA . ALA A 1 96 ? -5.247 19.889 -30.705 1.00 30.77 96 ALA A CA 1
ATOM 711 C C . ALA A 1 96 ? -5.479 20.791 -29.477 1.00 30.77 96 ALA A C 1
ATOM 713 O O . ALA A 1 96 ? -4.765 20.694 -28.478 1.00 30.77 96 ALA A O 1
ATOM 714 N N . GLY A 1 97 ? -6.395 21.750 -29.604 1.00 29.81 97 GLY A N 1
ATOM 715 C CA . GLY A 1 97 ? -6.520 22.892 -28.703 1.00 29.81 97 GLY A CA 1
ATOM 716 C C . GLY A 1 97 ? -7.687 22.850 -27.714 1.00 29.81 97 GLY A C 1
ATOM 717 O O . GLY A 1 97 ? -8.628 22.083 -27.857 1.00 29.81 97 GLY A O 1
ATOM 718 N N . VAL A 1 98 ? -7.605 23.831 -26.807 1.00 29.92 98 VAL A N 1
ATOM 719 C CA . VAL A 1 98 ? -8.665 24.465 -26.003 1.00 29.92 98 VAL A CA 1
ATOM 720 C C . VAL A 1 98 ? -9.231 23.641 -24.842 1.00 29.92 98 VAL A C 1
ATOM 722 O O . VAL A 1 98 ? -10.235 22.948 -24.959 1.00 29.92 98 VAL A O 1
ATOM 725 N N . SER A 1 99 ? -8.630 23.845 -23.669 1.00 30.88 99 SER A N 1
ATOM 726 C CA . SER A 1 99 ? -9.240 23.595 -22.367 1.00 30.88 99 SER A CA 1
ATOM 727 C C . SER A 1 99 ? -10.347 24.623 -22.098 1.00 30.88 99 SER A C 1
ATOM 729 O O . SER A 1 99 ? -10.117 25.833 -22.137 1.00 30.88 99 SER A O 1
ATOM 731 N N . LYS A 1 100 ? -11.562 24.140 -21.822 1.00 31.67 100 LYS A N 1
ATOM 732 C CA . LYS A 1 100 ? -12.560 24.890 -21.053 1.00 31.67 100 LYS A CA 1
ATOM 733 C C . LYS A 1 100 ? -12.440 24.460 -19.597 1.00 31.67 100 LYS A C 1
ATOM 735 O O . LYS A 1 100 ? -12.350 23.272 -19.310 1.00 31.67 100 LYS A O 1
ATOM 740 N N . GLU A 1 101 ? -12.424 25.443 -18.712 1.00 33.31 101 GLU A N 1
ATOM 741 C CA . GLU A 1 101 ? -12.467 25.282 -17.263 1.00 33.31 101 GLU A CA 1
ATOM 742 C C . GLU A 1 101 ? -13.769 24.561 -16.870 1.00 33.31 101 GLU A C 1
ATOM 744 O O . GLU A 1 101 ? -14.864 25.039 -17.174 1.00 33.31 101 GLU A O 1
ATOM 749 N N . VAL A 1 102 ? -13.654 23.374 -16.266 1.00 29.50 102 VAL A N 1
ATOM 750 C CA . VAL A 1 102 ? -14.792 22.590 -15.765 1.00 29.50 102 VAL A CA 1
ATOM 751 C C . VAL A 1 102 ? -14.825 22.737 -14.247 1.00 29.50 102 VAL A C 1
ATOM 753 O O . VAL A 1 102 ? -13.925 22.273 -13.553 1.00 29.50 102 VAL A O 1
ATOM 756 N N . GLN A 1 103 ? -15.866 23.400 -13.742 1.00 32.75 103 GLN A N 1
ATOM 757 C CA . GLN A 1 103 ? -16.208 23.417 -12.320 1.00 32.75 103 GLN A CA 1
ATOM 758 C C . GLN A 1 103 ? -16.567 22.008 -11.835 1.00 32.75 103 GLN A C 1
ATOM 760 O O . GLN A 1 103 ? -17.267 21.268 -12.529 1.00 32.75 103 GLN A O 1
ATOM 765 N N . SER A 1 104 ? -16.125 21.674 -10.620 1.00 29.83 104 SER A N 1
ATOM 766 C CA . SER A 1 104 ? -16.458 20.429 -9.925 1.00 29.83 104 SER A CA 1
ATOM 767 C C . SER A 1 104 ? -17.974 20.193 -9.907 1.00 29.83 104 SER A C 1
ATOM 769 O O . SER A 1 104 ? -18.714 21.085 -9.476 1.00 29.83 104 SER A O 1
ATOM 771 N N . PRO A 1 105 ? -18.475 19.022 -10.340 1.00 33.59 105 PRO A N 1
ATOM 772 C CA . PRO A 1 105 ? -19.899 18.756 -10.281 1.00 33.59 105 PRO A CA 1
ATOM 773 C C . PRO A 1 105 ? -20.327 18.551 -8.826 1.00 33.59 105 PRO A C 1
ATOM 775 O O . PRO A 1 105 ? -19.778 17.727 -8.097 1.00 33.59 105 PRO A O 1
ATOM 778 N N . ALA A 1 106 ? -21.335 19.320 -8.418 1.00 31.81 106 ALA A N 1
ATOM 779 C CA . ALA A 1 106 ? -22.058 19.117 -7.176 1.00 31.81 106 ALA A CA 1
ATOM 780 C C . ALA A 1 106 ? -22.712 17.725 -7.171 1.00 31.81 106 ALA A C 1
ATOM 782 O O . ALA A 1 106 ? -23.423 17.359 -8.112 1.00 31.81 106 ALA A O 1
ATOM 783 N N . TYR A 1 107 ? -22.487 16.966 -6.096 1.00 34.03 107 TYR A N 1
ATOM 784 C CA . TYR A 1 107 ? -23.104 15.664 -5.867 1.00 34.03 107 TYR A CA 1
ATOM 785 C C . TYR A 1 107 ? -24.630 15.794 -5.858 1.00 34.03 107 TYR A C 1
ATOM 787 O O . TYR A 1 107 ? -25.231 16.286 -4.906 1.00 34.03 107 TYR A O 1
ATOM 795 N N . THR A 1 108 ? -25.270 15.314 -6.921 1.00 32.78 108 THR A N 1
ATOM 796 C CA . THR A 1 108 ? -26.680 14.926 -6.892 1.00 32.78 108 THR A CA 1
ATOM 797 C C . THR A 1 108 ? -26.726 13.412 -6.982 1.00 32.78 108 THR A C 1
ATOM 799 O O . THR A 1 108 ? -26.341 12.819 -7.987 1.00 32.78 108 THR A O 1
ATOM 802 N N . ALA A 1 109 ? -27.155 12.779 -5.890 1.00 40.59 109 ALA A N 1
ATOM 803 C CA . ALA A 1 109 ? -27.361 11.343 -5.838 1.00 40.59 109 ALA A CA 1
ATOM 804 C C . ALA A 1 109 ? -28.394 10.947 -6.901 1.00 40.59 109 ALA A C 1
ATOM 806 O O . ALA A 1 109 ? -29.572 11.295 -6.802 1.00 40.59 109 ALA A O 1
ATOM 807 N N . ARG A 1 110 ? -27.953 10.209 -7.921 1.00 31.20 110 ARG A N 1
ATOM 808 C CA . ARG A 1 110 ? -28.846 9.503 -8.834 1.00 31.20 110 ARG A CA 1
ATOM 809 C C . ARG A 1 110 ? -28.478 8.031 -8.825 1.00 31.20 110 ARG A C 1
ATOM 811 O O . ARG A 1 110 ? -27.417 7.640 -9.294 1.00 31.20 110 ARG A O 1
ATOM 818 N N . ALA A 1 111 ? -29.382 7.232 -8.271 1.00 45.12 111 ALA A N 1
ATOM 819 C CA . ALA A 1 111 ? -29.332 5.788 -8.369 1.00 45.12 111 ALA A CA 1
ATOM 820 C C . ALA A 1 111 ? -29.468 5.366 -9.841 1.00 45.12 111 ALA A C 1
ATOM 822 O O . ALA A 1 111 ? -30.448 5.711 -10.504 1.00 45.12 111 ALA A O 1
ATOM 823 N N . SER A 1 112 ? -28.503 4.592 -10.333 1.00 38.22 112 SER A N 1
ATOM 824 C CA . SER A 1 112 ? -28.694 3.714 -11.484 1.00 38.22 112 SER A CA 1
ATOM 825 C C . SER A 1 112 ? -27.804 2.486 -11.347 1.00 38.22 112 SER A C 1
ATOM 827 O O . SER A 1 112 ? -26.580 2.569 -11.343 1.00 38.22 112 SER A O 1
ATOM 829 N N . SER A 1 113 ? -28.482 1.354 -11.234 1.00 47.81 113 SER A N 1
ATOM 830 C CA . SER A 1 113 ? -27.995 -0.012 -11.306 1.00 47.81 113 SER A CA 1
ATOM 831 C C . SER A 1 113 ? -27.182 -0.280 -12.578 1.00 47.81 113 SER A C 1
ATOM 833 O O . SER A 1 113 ? -27.723 -0.234 -13.683 1.00 47.81 113 SER A O 1
ATOM 835 N N . GLY A 1 114 ? -25.912 -0.636 -12.405 1.00 33.19 114 GLY A N 1
ATOM 836 C CA . GLY A 1 114 ? -25.058 -1.240 -13.424 1.00 33.19 114 GLY A CA 1
ATOM 837 C C . GLY A 1 114 ? -23.990 -2.069 -12.721 1.00 33.19 114 GLY A C 1
ATOM 838 O O . GLY A 1 114 ? -23.061 -1.519 -12.144 1.00 33.19 114 GLY A O 1
ATOM 839 N N . SER A 1 115 ? -24.179 -3.387 -12.682 1.00 45.47 115 SER A N 1
ATOM 840 C CA . SER A 1 115 ? -23.272 -4.321 -12.014 1.00 45.47 115 SER A CA 1
ATOM 841 C C . SER A 1 115 ? -22.046 -4.572 -12.894 1.00 45.47 115 SER A C 1
ATOM 843 O O . SER A 1 115 ? -22.090 -5.370 -13.825 1.00 45.47 115 SER A O 1
ATOM 845 N N . SER A 1 116 ? -20.953 -3.877 -12.589 1.00 40.12 116 SER A N 1
ATOM 846 C CA . SER A 1 116 ? -19.586 -4.342 -12.825 1.00 40.12 116 SER A CA 1
ATOM 847 C C . SER A 1 116 ? -18.994 -4.629 -11.448 1.00 40.12 116 SER A C 1
ATOM 849 O O . SER A 1 116 ? -18.558 -3.717 -10.746 1.00 40.12 116 SER A O 1
ATOM 851 N N . SER A 1 117 ? -19.092 -5.872 -10.977 1.00 45.75 117 SER A N 1
ATOM 852 C CA . SER A 1 117 ? -18.627 -6.219 -9.635 1.00 45.75 117 SER A CA 1
ATOM 853 C C . SER A 1 117 ? -17.096 -6.198 -9.591 1.00 45.75 117 SER A C 1
ATOM 855 O O . SER A 1 117 ? -16.456 -7.193 -9.930 1.00 45.75 117 SER A O 1
ATOM 857 N N . ASN A 1 118 ? -16.512 -5.098 -9.114 1.00 50.62 118 ASN A N 1
ATOM 858 C CA . ASN A 1 118 ? -15.084 -4.953 -8.784 1.00 50.62 118 ASN A CA 1
ATOM 859 C C . ASN A 1 118 ? -14.662 -5.827 -7.576 1.00 50.62 118 ASN A C 1
ATOM 861 O O . ASN A 1 118 ? -13.796 -5.458 -6.789 1.00 50.62 118 ASN A O 1
ATOM 865 N N . GLY A 1 119 ? -15.336 -6.956 -7.344 1.00 54.09 119 GLY A N 1
ATOM 866 C CA . GLY A 1 119 ? -15.173 -7.792 -6.152 1.00 54.09 119 GLY A CA 1
ATOM 867 C C . GLY A 1 119 ? -15.687 -7.167 -4.850 1.00 54.09 119 GLY A C 1
ATOM 868 O O . GLY A 1 119 ? -15.807 -7.879 -3.860 1.00 54.09 119 GLY A O 1
ATOM 869 N N . VAL A 1 120 ? -16.050 -5.879 -4.837 1.00 61.47 120 VAL A N 1
ATOM 870 C CA . VAL A 1 120 ? -16.758 -5.259 -3.710 1.00 61.47 120 VAL A CA 1
ATOM 871 C C . VAL A 1 120 ? -18.175 -5.821 -3.700 1.00 61.47 120 VAL A C 1
ATOM 873 O O . VAL A 1 120 ? -19.055 -5.363 -4.430 1.00 61.47 120 VAL A O 1
ATOM 876 N N . GLY A 1 121 ? -18.382 -6.888 -2.931 1.00 58.00 121 GLY A N 1
ATOM 877 C CA . GLY A 1 121 ? -19.716 -7.391 -2.645 1.00 58.00 121 GLY A CA 1
ATOM 878 C C . GLY A 1 121 ? -20.586 -6.290 -2.035 1.00 58.00 121 GLY A C 1
ATOM 879 O O . GLY A 1 121 ? -20.101 -5.275 -1.532 1.00 58.00 121 GLY A O 1
ATOM 880 N N . SER A 1 122 ? -21.900 -6.504 -2.019 1.00 59.94 122 SER A N 1
ATOM 881 C CA . SER A 1 122 ? -22.850 -5.623 -1.323 1.00 59.94 122 SER A CA 1
ATOM 882 C C . SER A 1 122 ? -22.590 -5.499 0.190 1.00 59.94 122 SER A C 1
ATOM 884 O O . SER A 1 122 ? -23.328 -4.806 0.883 1.00 59.94 122 SER A O 1
ATOM 886 N N . ASP A 1 123 ? -21.588 -6.199 0.722 1.00 69.62 123 ASP A N 1
ATOM 887 C CA . ASP A 1 123 ? -21.242 -6.264 2.132 1.00 69.62 123 ASP A CA 1
ATOM 888 C C . ASP A 1 123 ? -20.198 -5.230 2.572 1.00 69.62 123 ASP A C 1
ATOM 890 O O . ASP A 1 123 ? -20.063 -5.044 3.776 1.00 69.62 123 ASP A O 1
ATOM 894 N N . CYS A 1 124 ? -19.522 -4.500 1.673 1.00 75.75 124 CYS A N 1
ATOM 895 C CA . CYS A 1 124 ? -18.527 -3.499 2.094 1.00 75.75 124 CYS A CA 1
ATOM 896 C C . CYS A 1 124 ? -19.099 -2.482 3.097 1.00 75.75 124 CYS A C 1
ATOM 898 O O . CYS A 1 124 ? -18.576 -2.330 4.199 1.00 75.75 124 CYS A O 1
ATOM 900 N N . GLY A 1 125 ? -20.236 -1.854 2.780 1.00 72.56 125 GLY A N 1
ATOM 901 C CA . GLY A 1 125 ? -20.870 -0.909 3.704 1.00 72.56 125 GLY A CA 1
ATOM 902 C C . GLY A 1 125 ? -21.289 -1.545 5.038 1.00 72.56 125 GLY A C 1
ATOM 903 O O . GLY A 1 125 ? -21.286 -0.876 6.068 1.00 72.56 125 GLY A O 1
ATOM 904 N N . ALA A 1 126 ? -21.598 -2.847 5.046 1.00 77.75 126 ALA A N 1
ATOM 905 C CA . ALA A 1 126 ? -21.925 -3.587 6.265 1.00 77.75 126 ALA A CA 1
ATOM 906 C C . ALA A 1 126 ? -20.683 -3.919 7.112 1.00 77.75 126 ALA A C 1
ATOM 908 O O . ALA A 1 126 ? -20.784 -4.003 8.334 1.00 77.75 126 ALA A O 1
ATOM 909 N N . LEU A 1 127 ? -19.516 -4.089 6.483 1.00 77.12 127 LEU A N 1
ATOM 910 C CA . LEU A 1 127 ? -18.236 -4.287 7.170 1.00 77.12 127 LEU A CA 1
ATOM 911 C C . LEU A 1 127 ? -17.706 -2.987 7.787 1.00 77.12 127 LEU A C 1
ATOM 913 O O . LEU A 1 127 ? -17.003 -3.036 8.795 1.00 77.12 127 LEU A O 1
ATOM 917 N N . HIS A 1 128 ? -18.084 -1.837 7.222 1.00 79.88 128 HIS A N 1
ATOM 918 C CA . HIS A 1 128 ? -17.589 -0.519 7.616 1.00 79.88 128 HIS A CA 1
ATOM 919 C C . HIS A 1 128 ? -18.734 0.478 7.858 1.00 79.88 128 HIS A C 1
ATOM 921 O O . HIS A 1 128 ? -18.846 1.482 7.159 1.00 79.88 128 HIS A O 1
ATOM 927 N N . PRO A 1 129 ? -19.581 0.284 8.883 1.00 79.56 129 PRO A N 1
ATOM 928 C CA . PRO A 1 129 ? -20.723 1.174 9.128 1.00 79.56 129 PRO A CA 1
ATOM 929 C C . PRO A 1 129 ? -20.309 2.626 9.418 1.00 79.56 129 PRO A C 1
ATOM 931 O O . PRO A 1 129 ? -21.095 3.557 9.268 1.00 79.56 129 PRO A O 1
ATOM 934 N N . GLN A 1 130 ? -19.066 2.811 9.858 1.00 82.94 130 GLN A N 1
ATOM 935 C CA . GLN A 1 130 ? -18.465 4.095 10.189 1.00 82.94 130 GLN A CA 1
ATOM 936 C C . GLN A 1 130 ? -17.792 4.793 8.999 1.00 82.94 130 GLN A C 1
ATOM 938 O O . GLN A 1 130 ? -17.505 5.987 9.103 1.00 82.94 130 GLN A O 1
ATOM 943 N N . ASP A 1 131 ? -17.536 4.057 7.919 1.00 87.81 131 ASP A N 1
ATOM 944 C CA . ASP A 1 131 ? -16.976 4.546 6.662 1.00 87.81 131 ASP A CA 1
ATOM 945 C C . ASP A 1 131 ? -17.380 3.591 5.519 1.00 87.81 131 ASP A C 1
ATOM 947 O O . ASP A 1 131 ? -16.594 2.738 5.102 1.00 87.81 131 ASP A O 1
ATOM 951 N N . PRO A 1 132 ? -18.633 3.672 5.031 1.00 88.31 132 PRO A N 1
ATOM 952 C CA . PRO A 1 132 ? -19.153 2.705 4.062 1.00 88.31 132 PRO A CA 1
ATOM 953 C C . PRO A 1 132 ? -18.432 2.716 2.710 1.00 88.31 132 PRO A C 1
ATOM 955 O O . PRO A 1 132 ? -18.631 1.805 1.907 1.00 88.31 132 PRO A O 1
ATOM 958 N N . GLN A 1 133 ? -17.640 3.757 2.45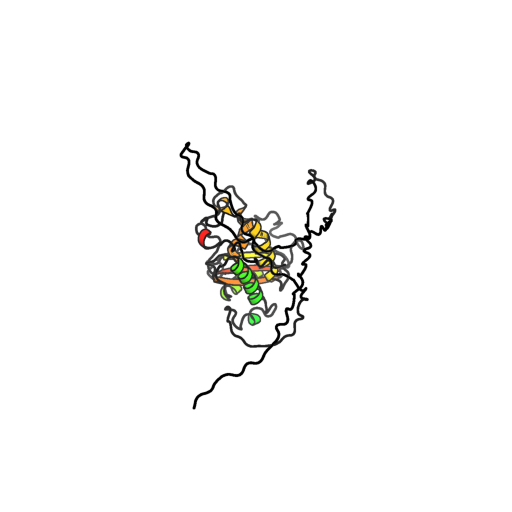3 1.00 90.81 133 GLN A N 1
ATOM 959 C CA . GLN A 1 133 ? -16.948 3.991 1.196 1.00 90.81 133 GLN A CA 1
ATOM 960 C C . GLN A 1 133 ? -15.518 3.411 1.207 1.00 90.81 133 GLN A C 1
ATOM 962 O O . GLN A 1 133 ? -14.933 3.217 0.141 1.00 90.81 133 GLN A O 1
ATOM 967 N N . LEU A 1 134 ? -14.997 3.026 2.380 1.00 93.69 134 LEU A N 1
ATOM 968 C CA . LEU A 1 134 ? -13.616 2.585 2.589 1.00 93.69 134 LEU A CA 1
ATOM 969 C C . LEU A 1 134 ? -13.110 1.591 1.536 1.00 93.69 134 LEU A C 1
ATOM 971 O O . LEU A 1 134 ? -12.029 1.794 0.980 1.00 93.69 134 LEU A O 1
ATOM 975 N N . CYS A 1 135 ? -13.855 0.519 1.239 1.00 94.56 135 CYS A N 1
ATOM 976 C CA . CYS A 1 135 ? -13.379 -0.492 0.285 1.00 94.56 135 CYS A CA 1
ATOM 977 C C . CYS A 1 135 ? -13.274 0.064 -1.135 1.00 94.56 135 CYS A C 1
ATOM 979 O O . CYS A 1 135 ? -12.329 -0.249 -1.857 1.00 94.56 135 CYS A O 1
ATOM 981 N N . GLN A 1 136 ? -14.256 0.872 -1.539 1.00 94.12 136 GLN A N 1
ATOM 982 C CA . GLN A 1 136 ? -14.313 1.429 -2.881 1.00 94.12 136 GLN A CA 1
ATOM 983 C C . GLN A 1 136 ? -13.237 2.506 -3.058 1.00 94.12 136 GLN A C 1
ATOM 985 O O . GLN A 1 136 ? -12.508 2.450 -4.041 1.00 94.12 136 GLN A O 1
ATOM 990 N N . ASP A 1 137 ? -13.037 3.386 -2.074 1.00 95.81 137 ASP A N 1
ATOM 991 C CA . ASP A 1 137 ? -11.956 4.383 -2.108 1.00 95.81 137 ASP A CA 1
ATOM 992 C C . ASP A 1 137 ? -10.573 3.728 -2.077 1.00 95.81 137 ASP A C 1
ATOM 994 O O . ASP A 1 137 ? -9.658 4.162 -2.783 1.00 95.81 137 ASP A O 1
ATOM 998 N N . SER A 1 138 ? -10.429 2.631 -1.325 1.00 96.94 138 SER A N 1
ATOM 999 C CA . SER A 1 138 ? -9.207 1.826 -1.334 1.00 96.94 138 SER A CA 1
ATOM 1000 C C . SER A 1 138 ? -8.928 1.269 -2.727 1.00 96.94 138 SER A C 1
ATOM 1002 O O . SER A 1 138 ? -7.832 1.457 -3.254 1.00 96.94 138 SER A O 1
ATOM 1004 N N . LEU A 1 139 ? -9.903 0.599 -3.345 1.00 96.88 139 LEU A N 1
ATOM 1005 C CA . LEU A 1 139 ? -9.730 0.025 -4.678 1.00 96.88 139 LEU A CA 1
ATOM 1006 C C . LEU A 1 139 ? -9.516 1.084 -5.748 1.00 96.88 139 LEU A C 1
ATOM 1008 O O . LEU A 1 139 ? -8.634 0.918 -6.582 1.00 96.88 139 LEU A O 1
ATOM 1012 N N . ASP A 1 140 ? -10.283 2.169 -5.733 1.00 96.12 140 ASP A N 1
ATOM 1013 C CA . ASP A 1 140 ? -10.173 3.217 -6.742 1.00 96.12 140 ASP A CA 1
ATOM 1014 C C . ASP A 1 140 ? -8.809 3.899 -6.688 1.00 96.12 140 ASP A C 1
ATOM 1016 O O . ASP A 1 140 ? -8.224 4.167 -7.741 1.00 96.12 140 ASP A O 1
ATOM 1020 N N . ALA A 1 141 ? -8.271 4.133 -5.487 1.00 97.56 141 ALA A N 1
ATOM 1021 C CA . ALA A 1 141 ? -6.930 4.677 -5.315 1.00 97.56 141 ALA A CA 1
ATOM 1022 C C . ALA A 1 141 ? -5.849 3.703 -5.811 1.00 97.56 141 ALA A C 1
ATOM 1024 O O . ALA A 1 141 ? -5.000 4.103 -6.607 1.00 97.56 141 ALA A O 1
ATOM 1025 N N . HIS A 1 142 ? -5.900 2.424 -5.423 1.00 98.44 142 HIS A N 1
ATOM 1026 C CA . HIS A 1 142 ? -4.936 1.424 -5.900 1.00 98.44 142 HIS A CA 1
ATOM 1027 C C . HIS A 1 142 ? -5.023 1.237 -7.414 1.00 98.44 142 HIS A C 1
ATOM 1029 O O . HIS A 1 142 ? -4.029 1.381 -8.123 1.00 98.44 142 HIS A O 1
ATOM 1035 N N . ASN A 1 143 ? -6.218 0.954 -7.929 1.00 98.06 143 ASN A N 1
ATOM 1036 C CA . ASN A 1 143 ? -6.425 0.616 -9.332 1.00 98.06 143 ASN A CA 1
ATOM 1037 C C . ASN A 1 143 ? -6.135 1.806 -10.253 1.00 98.06 143 ASN A C 1
ATOM 1039 O O . ASN A 1 143 ? -5.673 1.607 -11.371 1.00 98.06 143 ASN A O 1
ATOM 1043 N N . ARG A 1 144 ? -6.296 3.051 -9.784 1.00 96.25 144 ARG A N 1
ATOM 1044 C CA . ARG A 1 144 ? -5.812 4.241 -10.503 1.00 96.25 144 ARG A CA 1
ATOM 1045 C C . ARG A 1 144 ? -4.313 4.188 -10.765 1.00 96.25 144 ARG A C 1
ATOM 1047 O O . ARG A 1 144 ? -3.901 4.382 -11.905 1.00 96.25 144 ARG A O 1
ATOM 1054 N N . HIS A 1 145 ? -3.524 3.901 -9.740 1.00 97.38 145 HIS A N 1
ATOM 1055 C CA . HIS A 1 145 ? -2.069 3.838 -9.861 1.00 97.38 145 HIS A CA 1
ATOM 1056 C C . HIS A 1 145 ? -1.611 2.585 -10.593 1.00 97.38 145 HIS A C 1
ATOM 1058 O O . HIS A 1 145 ? -0.728 2.648 -11.435 1.00 97.38 145 HIS A O 1
ATOM 1064 N N . ARG A 1 146 ? -2.278 1.455 -10.385 1.00 97.88 146 ARG A N 1
ATOM 1065 C CA . ARG A 1 146 ? -2.006 0.222 -11.133 1.00 97.88 146 ARG A CA 1
ATOM 1066 C C . ARG A 1 146 ? -2.229 0.389 -12.636 1.00 97.88 146 ARG A C 1
ATOM 1068 O O . ARG A 1 146 ? -1.405 -0.068 -13.427 1.00 97.88 146 ARG A O 1
ATOM 1075 N N . ARG A 1 147 ? -3.259 1.142 -13.040 1.00 96.00 147 ARG A N 1
ATOM 1076 C CA . ARG A 1 147 ? -3.472 1.522 -14.445 1.00 96.00 147 ARG A CA 1
ATOM 1077 C C . ARG A 1 147 ? -2.333 2.376 -15.009 1.00 96.00 147 ARG A C 1
ATOM 1079 O O . ARG A 1 147 ? -1.936 2.110 -16.136 1.00 96.00 147 ARG A O 1
ATOM 1086 N N . ASN A 1 148 ? -1.746 3.302 -14.236 1.00 95.12 148 ASN A N 1
ATOM 1087 C CA . ASN A 1 148 ? -0.555 4.057 -14.678 1.00 95.12 148 ASN A CA 1
ATOM 1088 C C . ASN A 1 148 ? 0.602 3.133 -15.078 1.00 95.12 148 ASN A C 1
ATOM 1090 O O . ASN A 1 148 ? 1.404 3.483 -15.935 1.00 95.12 148 ASN A O 1
ATOM 1094 N N . HIS A 1 149 ? 0.690 1.960 -14.452 1.00 95.81 149 HIS A N 1
ATOM 1095 C CA . HIS A 1 149 ? 1.754 0.984 -14.663 1.00 95.81 149 HIS A CA 1
ATOM 1096 C C . HIS A 1 149 ? 1.315 -0.201 -15.538 1.00 95.81 149 HIS A C 1
ATOM 1098 O O . HIS A 1 149 ? 2.071 -1.151 -15.705 1.00 95.81 149 HIS A O 1
ATOM 1104 N N . THR A 1 150 ? 0.113 -0.161 -16.129 1.00 95.25 150 THR A N 1
ATOM 1105 C CA . THR A 1 150 ? -0.432 -1.246 -16.972 1.00 95.25 150 THR A CA 1
ATOM 1106 C C . THR A 1 150 ? -0.452 -2.615 -16.265 1.00 95.25 150 THR A C 1
ATOM 1108 O O . THR A 1 150 ? -0.385 -3.661 -16.909 1.00 95.25 150 THR A O 1
ATOM 1111 N N . VAL A 1 151 ? -0.545 -2.636 -14.932 1.00 96.62 151 VAL A N 1
ATOM 1112 C CA . VAL A 1 151 ? -0.660 -3.885 -14.163 1.00 96.62 151 VAL A CA 1
ATOM 1113 C C . VAL A 1 151 ? -2.135 -4.210 -13.881 1.00 96.62 151 VAL A C 1
ATOM 1115 O O . VAL A 1 151 ? -2.958 -3.290 -13.831 1.00 96.62 151 VAL A O 1
ATOM 1118 N N . PRO A 1 152 ? -2.511 -5.495 -13.708 1.00 97.44 152 PRO A N 1
ATOM 1119 C CA . PRO A 1 152 ? -3.905 -5.892 -13.498 1.00 97.44 152 PRO A CA 1
ATOM 1120 C C . PRO A 1 152 ? -4.545 -5.195 -12.299 1.00 97.44 152 PRO A C 1
ATOM 1122 O O . PRO A 1 152 ? -3.893 -4.996 -11.281 1.00 97.44 152 PRO A O 1
ATOM 1125 N N . GLU A 1 153 ? -5.828 -4.856 -12.376 1.00 97.19 153 GLU A N 1
ATOM 1126 C CA . GLU A 1 153 ? -6.557 -4.290 -11.236 1.00 97.19 153 GLU A CA 1
ATOM 1127 C C . GLU A 1 153 ? -6.751 -5.319 -10.115 1.00 97.19 153 GLU A C 1
ATOM 1129 O O . GLU A 1 153 ? -6.962 -6.506 -10.372 1.00 97.19 153 GLU A O 1
ATOM 1134 N N . MET A 1 154 ? -6.712 -4.852 -8.867 1.00 96.38 154 MET A N 1
ATOM 1135 C CA . MET A 1 154 ? -6.982 -5.678 -7.694 1.00 96.38 154 MET A CA 1
ATOM 1136 C C . MET A 1 154 ? -8.477 -5.732 -7.393 1.00 96.38 154 MET A C 1
ATOM 1138 O O . MET A 1 154 ? -9.246 -4.837 -7.762 1.00 96.38 154 MET A O 1
ATOM 1142 N N . LYS A 1 155 ? -8.869 -6.759 -6.641 1.00 95.69 155 LYS A N 1
ATOM 1143 C CA . LYS A 1 155 ? -10.208 -6.921 -6.067 1.00 95.69 155 LYS A CA 1
ATOM 1144 C C . LYS A 1 155 ? -10.177 -6.743 -4.554 1.00 95.69 155 LYS A C 1
ATOM 1146 O O . LYS A 1 155 ? -9.137 -6.877 -3.916 1.00 95.69 155 LYS A O 1
ATOM 1151 N N . TRP A 1 156 ? -11.331 -6.446 -3.967 1.00 95.31 156 TRP A N 1
ATOM 1152 C CA . TRP A 1 156 ? -11.442 -6.370 -2.513 1.00 95.31 156 TRP A CA 1
ATOM 1153 C C . TRP A 1 156 ? -11.440 -7.761 -1.875 1.00 95.31 156 TRP A C 1
ATOM 1155 O O . TRP A 1 156 ? -12.108 -8.668 -2.371 1.00 95.31 156 TRP A O 1
ATOM 1165 N N . SER A 1 157 ? -10.759 -7.897 -0.738 1.00 94.50 157 SER A N 1
ATOM 1166 C CA . SER A 1 157 ? -10.736 -9.119 0.064 1.00 94.50 157 SER A CA 1
ATOM 1167 C C . SER A 1 157 ? -11.151 -8.850 1.504 1.00 94.50 157 SER A C 1
ATOM 1169 O O . SER A 1 157 ? -10.487 -8.130 2.257 1.00 94.50 157 SER A O 1
ATOM 1171 N N . LYS A 1 158 ? -12.251 -9.484 1.912 1.00 92.25 158 LYS A N 1
ATOM 1172 C CA . LYS A 1 158 ? -12.784 -9.388 3.274 1.00 92.25 158 LYS A CA 1
ATOM 1173 C C . LYS A 1 158 ? -11.830 -9.968 4.320 1.00 92.25 158 LYS A C 1
ATOM 1175 O O . LYS A 1 158 ? -11.697 -9.388 5.395 1.00 92.25 158 LYS A O 1
ATOM 1180 N N . ASP A 1 159 ? -11.148 -11.063 4.005 1.00 93.12 159 ASP A N 1
ATOM 1181 C CA . ASP A 1 159 ? -10.244 -11.740 4.943 1.00 93.12 159 ASP A CA 1
ATOM 1182 C C . ASP A 1 159 ? -8.967 -10.916 5.181 1.00 93.12 159 ASP A C 1
ATOM 1184 O O . ASP A 1 159 ? -8.490 -10.783 6.317 1.00 93.12 159 ASP A O 1
ATOM 1188 N N . LEU A 1 160 ? -8.443 -10.279 4.125 1.00 96.62 160 LEU A N 1
ATOM 1189 C CA . LEU A 1 160 ? -7.334 -9.328 4.249 1.00 96.62 160 LEU A CA 1
ATOM 1190 C C . LEU A 1 160 ? -7.746 -8.093 5.047 1.00 96.62 160 LEU A C 1
ATOM 1192 O O . LEU A 1 160 ? -6.971 -7.653 5.896 1.00 96.62 160 LEU A O 1
ATOM 1196 N N . PHE A 1 161 ? -8.964 -7.581 4.834 1.00 94.94 161 PHE A N 1
ATOM 1197 C CA . PHE A 1 161 ? -9.519 -6.491 5.634 1.00 94.94 161 PHE A CA 1
ATOM 1198 C C . PHE A 1 161 ? -9.589 -6.864 7.116 1.00 94.94 161 PHE A C 1
ATOM 1200 O O . PHE A 1 161 ? -9.104 -6.101 7.943 1.00 94.94 161 PHE A O 1
ATOM 1207 N N . GLN A 1 162 ? -10.151 -8.022 7.474 1.00 93.25 162 GLN A N 1
ATOM 1208 C CA . GLN A 1 162 ? -10.249 -8.444 8.878 1.00 93.25 162 GLN A CA 1
ATOM 1209 C C . GLN A 1 162 ? -8.873 -8.479 9.548 1.00 93.25 162 GLN A C 1
ATOM 1211 O O . GLN A 1 162 ? -8.708 -8.030 10.684 1.00 93.25 162 GLN A O 1
ATOM 1216 N N . SER A 1 163 ? -7.873 -8.949 8.806 1.00 96.56 163 SER A N 1
ATOM 1217 C CA . SER A 1 163 ? -6.484 -8.969 9.253 1.00 96.56 163 SER A CA 1
ATOM 1218 C C . SER A 1 163 ? -5.924 -7.548 9.397 1.00 96.56 163 SER A C 1
ATOM 1220 O O . SER A 1 163 ? -5.349 -7.222 10.430 1.00 96.56 163 SER A O 1
ATOM 1222 N N . ALA A 1 164 ? -6.148 -6.666 8.419 1.00 97.56 164 ALA A N 1
ATOM 1223 C CA . ALA A 1 164 ? -5.713 -5.268 8.462 1.00 97.56 164 ALA A CA 1
ATOM 1224 C C . ALA A 1 164 ? -6.379 -4.495 9.610 1.00 97.56 164 ALA A C 1
ATOM 1226 O O . ALA A 1 164 ? -5.719 -3.735 10.312 1.00 97.56 164 ALA A O 1
ATOM 1227 N N . PHE A 1 165 ? -7.667 -4.738 9.858 1.00 95.38 165 PHE A N 1
ATOM 1228 C CA . PHE A 1 165 ? -8.431 -4.139 10.945 1.00 95.38 165 PHE A CA 1
ATOM 1229 C C . PHE A 1 165 ? -7.911 -4.566 12.312 1.00 95.38 165 PHE A C 1
ATOM 1231 O O . PHE A 1 165 ? -7.766 -3.724 13.199 1.00 95.38 165 PHE A O 1
ATOM 1238 N N . PHE A 1 166 ? -7.581 -5.850 12.478 1.00 96.12 166 PHE A N 1
ATOM 1239 C CA . PHE A 1 166 ? -6.929 -6.327 13.691 1.00 96.12 166 PHE A CA 1
ATOM 1240 C C . PHE A 1 166 ? -5.600 -5.599 13.922 1.00 96.12 166 PHE A C 1
ATOM 1242 O O . PHE A 1 166 ? -5.371 -5.090 15.016 1.00 96.12 166 PHE A O 1
ATOM 1249 N N . VAL A 1 167 ? -4.753 -5.491 12.894 1.00 97.44 167 VAL A N 1
ATOM 1250 C CA . VAL A 1 167 ? -3.457 -4.799 12.993 1.00 97.44 167 VAL A CA 1
ATOM 1251 C C . VAL A 1 167 ? -3.638 -3.317 13.328 1.00 97.44 167 VAL A C 1
ATOM 1253 O O . VAL A 1 167 ? -3.031 -2.840 14.285 1.00 97.44 167 VAL A O 1
ATOM 1256 N N . ALA A 1 168 ? -4.514 -2.608 12.613 1.00 96.75 168 ALA A N 1
ATOM 1257 C CA . ALA A 1 168 ? -4.790 -1.190 12.840 1.00 96.75 168 ALA A CA 1
ATOM 1258 C C . ALA A 1 168 ? -5.295 -0.936 14.271 1.00 96.75 168 ALA A C 1
ATOM 1260 O O . ALA A 1 168 ? -4.804 -0.048 14.966 1.00 96.75 168 ALA A O 1
ATOM 1261 N N . SER A 1 169 ? -6.217 -1.776 14.752 1.00 96.19 169 SER A N 1
ATOM 1262 C CA . SER A 1 169 ? -6.842 -1.646 16.077 1.00 96.19 169 SER A CA 1
ATOM 1263 C C . SER A 1 169 ? -5.876 -1.869 17.242 1.00 96.19 169 SER A C 1
ATOM 1265 O O . SER A 1 169 ? -6.178 -1.491 18.373 1.00 96.19 169 SER A O 1
ATOM 1267 N N . ARG A 1 170 ? -4.704 -2.468 16.998 1.00 96.44 170 ARG A N 1
ATOM 1268 C CA . ARG A 1 170 ? -3.646 -2.582 18.012 1.00 96.44 170 ARG A CA 1
ATOM 1269 C C . ARG A 1 170 ? -2.950 -1.257 18.290 1.00 96.44 170 ARG A C 1
ATOM 1271 O O . ARG A 1 170 ? -2.218 -1.180 19.273 1.00 96.44 170 ARG A O 1
ATOM 1278 N N . CYS A 1 171 ? -3.138 -0.256 17.429 1.00 96.25 171 CYS A N 1
ATOM 1279 C CA . CYS A 1 171 ? -2.521 1.056 17.557 1.00 96.25 171 CYS A CA 1
ATOM 1280 C C . CYS A 1 171 ? -1.012 0.991 17.781 1.00 96.25 171 CYS A C 1
ATOM 1282 O O . CYS A 1 171 ? -0.450 1.716 18.596 1.00 96.25 171 CYS A O 1
ATOM 1284 N N . ASN A 1 172 ? -0.361 0.097 17.041 1.00 95.75 172 ASN A N 1
ATOM 1285 C CA . ASN A 1 172 ? 1.078 -0.080 17.039 1.00 95.75 172 ASN A CA 1
ATOM 1286 C C . ASN A 1 172 ? 1.565 0.049 15.598 1.00 95.75 172 ASN A C 1
ATOM 1288 O O . ASN A 1 172 ? 1.236 -0.794 14.766 1.00 95.75 172 ASN A O 1
ATOM 1292 N N . PHE A 1 173 ? 2.327 1.099 15.307 1.00 95.69 173 PHE A N 1
ATOM 1293 C CA . PHE A 1 173 ? 2.881 1.367 13.987 1.00 95.69 173 PHE A CA 1
ATOM 1294 C C . PHE A 1 173 ? 4.074 0.439 13.727 1.00 95.69 173 PHE A C 1
ATOM 1296 O O . PHE A 1 173 ? 5.235 0.807 13.884 1.00 95.69 173 PHE A O 1
ATOM 1303 N N . SER A 1 174 ? 3.771 -0.823 13.437 1.00 94.50 174 SER A N 1
ATOM 1304 C CA . SER A 1 174 ? 4.736 -1.864 13.096 1.00 94.50 174 SER A CA 1
ATOM 1305 C C . SER A 1 174 ? 4.041 -2.980 12.325 1.00 94.50 174 SER A C 1
ATOM 1307 O O . SER A 1 174 ? 2.853 -3.243 12.538 1.00 94.50 174 SER A O 1
ATOM 1309 N N . HIS A 1 175 ? 4.787 -3.643 11.445 1.00 95.69 175 HIS A N 1
ATOM 1310 C CA . HIS A 1 175 ? 4.246 -4.707 10.616 1.00 95.69 175 HIS A CA 1
ATOM 1311 C C . HIS A 1 175 ? 3.812 -5.929 11.430 1.00 95.69 175 HIS A C 1
ATOM 1313 O O . HIS A 1 175 ? 4.486 -6.361 12.366 1.00 95.69 175 HIS A O 1
ATOM 1319 N N . LEU A 1 176 ? 2.693 -6.524 11.017 1.00 95.69 176 LEU A N 1
ATOM 1320 C CA . LEU A 1 176 ? 2.210 -7.818 11.495 1.00 95.69 176 LEU A CA 1
ATOM 1321 C C . LEU A 1 176 ? 1.580 -8.578 10.321 1.00 95.69 176 LEU A C 1
ATOM 1323 O O . LEU A 1 176 ? 0.425 -8.343 9.949 1.00 95.69 176 LEU A O 1
ATOM 1327 N N . MET A 1 177 ? 2.370 -9.467 9.720 1.00 94.50 177 MET A N 1
ATOM 1328 C CA . MET A 1 177 ? 2.052 -10.140 8.450 1.00 94.50 177 MET A CA 1
ATOM 1329 C C . MET A 1 177 ? 1.842 -11.656 8.580 1.00 94.50 177 MET A C 1
ATOM 1331 O O . MET A 1 177 ? 1.723 -12.359 7.581 1.00 94.50 177 MET A O 1
ATOM 1335 N N . ASP A 1 178 ? 1.814 -12.171 9.808 1.00 94.38 178 ASP A N 1
ATOM 1336 C CA . ASP A 1 178 ? 1.626 -13.585 10.153 1.00 94.38 178 ASP A CA 1
ATOM 1337 C C . ASP A 1 178 ? 0.259 -13.874 10.805 1.00 94.38 178 ASP A C 1
ATOM 1339 O O . ASP A 1 178 ? -0.093 -15.029 11.052 1.00 94.38 178 ASP A O 1
ATOM 1343 N N . TYR A 1 179 ? -0.544 -12.837 11.055 1.00 93.88 179 TYR A N 1
ATOM 1344 C CA . TYR A 1 179 ? -1.890 -12.976 11.600 1.00 93.88 179 TYR A CA 1
ATOM 1345 C C . TYR A 1 179 ? -2.842 -13.623 10.581 1.00 93.88 179 TYR A C 1
ATOM 1347 O O . TYR A 1 179 ? -2.720 -13.419 9.378 1.00 93.88 179 TYR A O 1
ATOM 1355 N N . ASN A 1 180 ? -3.804 -14.414 11.067 1.00 92.38 180 ASN A N 1
ATOM 1356 C CA . ASN A 1 180 ? -4.859 -15.040 10.256 1.00 92.38 180 ASN A CA 1
ATOM 1357 C C . ASN A 1 180 ? -4.355 -15.803 9.007 1.00 92.38 180 ASN A C 1
ATOM 1359 O O . ASN A 1 180 ? -4.939 -15.725 7.929 1.00 92.38 180 ASN A O 1
ATOM 1363 N N . GLY A 1 181 ? -3.248 -16.537 9.153 1.00 90.06 181 GLY A N 1
ATOM 1364 C CA . GLY A 1 181 ? -2.670 -17.375 8.095 1.00 90.06 181 GLY A CA 1
ATOM 1365 C C . GLY A 1 181 ? -1.525 -16.730 7.310 1.00 90.06 181 GLY A C 1
ATOM 1366 O O . GLY A 1 181 ? -0.794 -17.454 6.636 1.00 90.06 181 GLY A O 1
ATOM 1367 N N . GLY A 1 182 ? -1.316 -15.416 7.443 1.00 92.00 182 GLY A N 1
ATOM 1368 C CA . GLY A 1 182 ? -0.175 -14.707 6.864 1.00 92.00 182 GLY A CA 1
ATOM 1369 C C . GLY A 1 182 ? -0.037 -14.831 5.341 1.00 92.00 182 GLY A C 1
ATOM 1370 O O . GLY A 1 182 ? -1.011 -15.035 4.615 1.00 92.00 182 GLY A O 1
ATOM 1371 N N . GLY A 1 183 ? 1.197 -14.682 4.845 1.00 92.12 183 GLY A N 1
ATOM 1372 C CA . GLY A 1 183 ? 1.519 -14.831 3.416 1.00 92.12 183 GLY A CA 1
ATOM 1373 C C . GLY A 1 183 ? 1.022 -13.685 2.525 1.00 92.12 183 GLY A C 1
ATOM 1374 O O . GLY A 1 183 ? 0.951 -13.837 1.305 1.00 92.12 183 GLY A O 1
ATOM 1375 N N . TYR A 1 184 ? 0.670 -12.552 3.130 1.00 96.75 184 TYR A N 1
ATOM 1376 C CA . TYR A 1 184 ? 0.256 -11.323 2.461 1.00 96.75 184 TYR A CA 1
ATOM 1377 C C . TYR A 1 184 ? 1.318 -10.228 2.625 1.00 96.75 184 TYR A C 1
ATOM 1379 O O . TYR A 1 184 ? 2.092 -10.237 3.582 1.00 96.75 184 TYR A O 1
ATOM 1387 N N . GLY A 1 185 ? 1.346 -9.279 1.689 1.00 9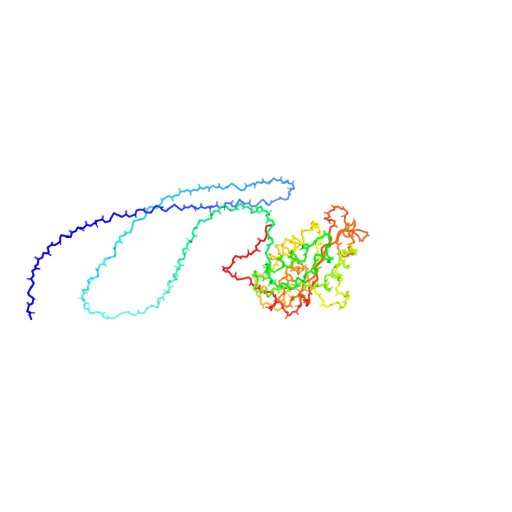8.12 185 GLY A N 1
ATOM 1388 C CA . GLY A 1 185 ? 2.109 -8.036 1.829 1.00 98.12 185 GLY A CA 1
ATOM 1389 C C . GLY A 1 185 ? 1.356 -7.028 2.695 1.00 98.12 185 GLY A C 1
ATOM 1390 O O . GLY A 1 185 ? 0.153 -7.189 2.911 1.00 98.12 185 GLY A O 1
ATOM 1391 N N . GLN A 1 186 ? 2.025 -5.981 3.180 1.00 98.50 186 GLN A N 1
ATOM 1392 C CA . GLN A 1 186 ? 1.394 -4.972 4.033 1.00 98.50 186 GLN A CA 1
ATOM 1393 C C . GLN A 1 186 ? 2.018 -3.590 3.849 1.00 98.50 186 GLN A C 1
ATOM 1395 O O . GLN A 1 186 ? 3.235 -3.458 3.906 1.00 98.50 186 GLN A O 1
ATOM 1400 N N . ASN A 1 187 ? 1.171 -2.567 3.739 1.00 98.69 187 ASN A N 1
ATOM 1401 C CA . ASN A 1 187 ? 1.560 -1.165 3.869 1.00 98.69 187 ASN A CA 1
ATOM 1402 C C . ASN A 1 187 ? 0.924 -0.567 5.125 1.00 98.69 187 ASN A C 1
ATOM 1404 O O . ASN A 1 187 ? -0.210 -0.910 5.479 1.00 98.69 187 ASN A O 1
ATOM 1408 N N . LEU A 1 188 ? 1.651 0.345 5.770 1.00 97.81 188 LEU A N 1
ATOM 1409 C CA . LEU A 1 188 ? 1.209 1.091 6.943 1.00 97.81 188 LEU A CA 1
ATOM 1410 C C . LEU A 1 188 ? 1.365 2.591 6.681 1.00 97.81 188 LEU A C 1
ATOM 1412 O O . LEU A 1 188 ? 2.293 3.024 6.005 1.00 97.81 188 LEU A O 1
ATOM 1416 N N . GLU A 1 189 ? 0.472 3.401 7.229 1.00 96.00 189 GLU A N 1
ATOM 1417 C CA . GLU A 1 189 ? 0.605 4.858 7.237 1.00 96.00 189 GLU A CA 1
ATOM 1418 C C . GLU A 1 189 ? -0.027 5.432 8.501 1.00 96.00 189 GLU A C 1
ATOM 1420 O O . GLU A 1 189 ? -0.965 4.863 9.057 1.00 96.00 189 GLU A O 1
ATOM 1425 N N . ILE A 1 190 ? 0.508 6.558 8.965 1.00 93.94 190 ILE A N 1
ATOM 1426 C CA . ILE A 1 190 ? -0.070 7.328 10.060 1.00 93.94 190 ILE A CA 1
ATOM 1427 C C . ILE A 1 190 ? -0.389 8.734 9.578 1.00 93.94 190 ILE A C 1
ATOM 1429 O O . ILE A 1 190 ? 0.438 9.409 8.967 1.00 93.94 190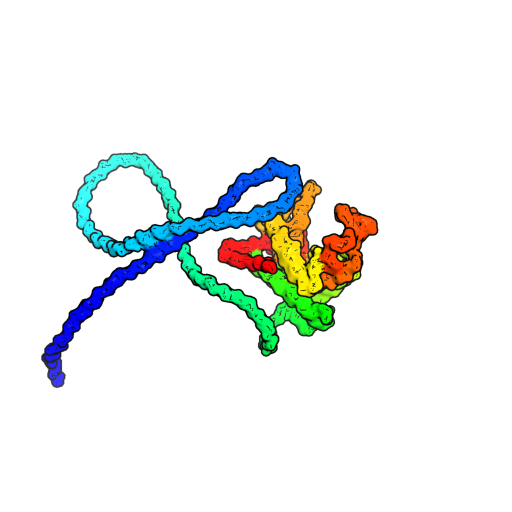 ILE A O 1
ATOM 1433 N N . GLY A 1 191 ? -1.576 9.208 9.938 1.00 88.31 191 GLY A N 1
ATOM 1434 C CA . GLY A 1 191 ? -1.929 10.615 9.816 1.00 88.31 191 GLY A CA 1
ATOM 1435 C C . GLY A 1 191 ? -2.838 10.996 8.655 1.00 88.31 191 GLY A C 1
ATOM 1436 O O . GLY A 1 191 ? -3.184 12.175 8.553 1.00 88.31 191 GLY A O 1
ATOM 1437 N N . SER A 1 192 ? -3.294 10.052 7.835 1.00 91.94 192 SER A N 1
ATOM 1438 C CA . SER A 1 192 ? -4.433 10.300 6.952 1.00 91.94 192 SER A CA 1
ATOM 1439 C C . SER A 1 192 ? -5.727 10.396 7.760 1.00 91.94 192 SER A C 1
ATOM 1441 O O . SER A 1 192 ? -5.975 9.533 8.602 1.00 91.94 192 SER A O 1
ATOM 1443 N N . PRO A 1 193 ? -6.548 11.447 7.566 1.00 89.75 193 PRO A N 1
ATOM 1444 C CA . PRO A 1 193 ? -7.813 11.581 8.277 1.00 89.75 193 PRO A CA 1
ATOM 1445 C C . PRO A 1 193 ? -8.744 10.386 8.046 1.00 89.75 193 PRO A C 1
ATOM 1447 O O . PRO A 1 193 ? -8.626 9.643 7.069 1.00 89.75 193 PRO A O 1
ATOM 1450 N N . ARG A 1 194 ? -9.710 10.224 8.951 1.00 89.06 194 ARG A N 1
ATOM 1451 C CA . ARG A 1 194 ? -10.791 9.250 8.782 1.00 89.06 194 ARG A CA 1
ATOM 1452 C C . ARG A 1 194 ? -11.560 9.518 7.494 1.00 89.06 194 ARG A C 1
ATOM 1454 O O . ARG A 1 194 ? -11.960 10.656 7.260 1.00 89.06 194 ARG A O 1
ATOM 1461 N N . GLY A 1 195 ? -11.837 8.465 6.729 1.00 90.06 195 GLY A N 1
ATOM 1462 C CA . GLY A 1 195 ? -12.561 8.582 5.460 1.00 90.06 195 GLY A CA 1
ATOM 1463 C C . GLY A 1 195 ? -11.714 9.180 4.335 1.00 90.06 195 GLY A C 1
ATOM 1464 O O . GLY A 1 195 ? -12.242 9.522 3.284 1.00 90.06 195 GLY A O 1
ATOM 1465 N N . GLU A 1 196 ? -10.403 9.322 4.548 1.00 93.25 196 GLU A N 1
ATOM 1466 C CA . GLU A 1 196 ? -9.446 9.771 3.537 1.00 93.25 196 GLU A CA 1
ATOM 1467 C C . GLU A 1 196 ? -8.391 8.689 3.255 1.00 93.25 196 GLU A C 1
ATOM 1469 O O . GLU A 1 196 ? -7.206 8.976 3.093 1.00 93.25 196 GLU A O 1
ATOM 1474 N N . ILE A 1 197 ? -8.792 7.416 3.196 1.00 95.44 197 ILE A N 1
ATOM 1475 C CA . ILE A 1 197 ? -7.858 6.300 2.969 1.00 95.44 197 ILE A CA 1
ATOM 1476 C C . ILE A 1 197 ? -7.110 6.407 1.628 1.00 95.44 197 ILE A C 1
ATOM 1478 O O . ILE A 1 197 ? -5.942 6.033 1.514 1.00 95.44 197 ILE A O 1
ATOM 1482 N N . GLN A 1 198 ? -7.740 7.015 0.624 1.00 96.06 198 GLN A N 1
ATOM 1483 C CA . GLN A 1 198 ? -7.138 7.367 -0.658 1.00 96.06 198 GLN A CA 1
ATOM 1484 C C . GLN A 1 198 ? -5.921 8.288 -0.516 1.00 96.06 198 GLN A C 1
ATOM 1486 O O . GLN A 1 198 ? -5.032 8.225 -1.365 1.00 96.06 198 GLN A O 1
ATOM 1491 N N . ARG A 1 199 ? -5.855 9.113 0.541 1.00 95.69 199 ARG A N 1
ATOM 1492 C CA . ARG A 1 199 ? -4.719 9.998 0.829 1.00 95.69 199 ARG A CA 1
ATOM 1493 C C . ARG A 1 199 ? -3.501 9.196 1.275 1.00 95.69 199 ARG A C 1
ATOM 1495 O O . ARG A 1 199 ? -2.402 9.474 0.801 1.00 95.69 199 ARG A O 1
ATOM 1502 N N . ALA A 1 200 ? -3.695 8.169 2.104 1.00 97.00 200 ALA A N 1
ATOM 1503 C CA . ALA A 1 200 ? -2.624 7.249 2.484 1.00 97.00 200 ALA A CA 1
ATOM 1504 C C . ALA A 1 200 ? -2.074 6.527 1.246 1.00 97.00 200 ALA A C 1
ATOM 1506 O O . ALA A 1 200 ? -0.872 6.535 1.003 1.00 97.00 200 ALA A O 1
ATOM 1507 N N . ILE A 1 201 ? -2.963 5.995 0.404 1.00 98.44 201 ILE A N 1
ATOM 1508 C CA . ILE A 1 201 ? -2.584 5.225 -0.787 1.00 98.44 201 ILE A CA 1
ATOM 1509 C C . ILE A 1 201 ? -1.923 6.116 -1.844 1.00 98.44 201 ILE A C 1
ATOM 1511 O O . ILE A 1 201 ? -0.850 5.803 -2.355 1.00 98.44 201 ILE A O 1
ATOM 1515 N N . THR A 1 202 ? -2.551 7.242 -2.179 1.00 97.19 202 THR A N 1
ATOM 1516 C CA . THR A 1 202 ? -2.091 8.086 -3.284 1.00 97.19 202 THR A CA 1
ATOM 1517 C C . THR A 1 202 ? -0.968 9.012 -2.867 1.00 97.19 202 THR A C 1
ATOM 1519 O O . THR A 1 202 ? 0.070 9.031 -3.518 1.00 97.19 202 THR A O 1
ATOM 1522 N N . ASN A 1 203 ? -1.154 9.801 -1.813 1.00 95.25 203 ASN A N 1
ATOM 1523 C CA . ASN A 1 203 ? -0.169 10.802 -1.422 1.00 95.25 203 ASN A CA 1
ATOM 1524 C C . ASN A 1 203 ? 0.921 10.187 -0.541 1.00 95.25 203 ASN A C 1
ATOM 1526 O O . ASN A 1 203 ? 2.084 10.542 -0.699 1.00 95.25 203 ASN A O 1
ATOM 1530 N N . GLY A 1 204 ? 0.537 9.289 0.372 1.00 95.62 204 GLY A N 1
ATOM 1531 C CA . GLY A 1 204 ? 1.428 8.687 1.362 1.00 95.62 204 GLY A CA 1
ATOM 1532 C C . GLY A 1 204 ? 2.322 7.575 0.817 1.00 95.62 204 GLY A C 1
ATOM 1533 O O . GLY A 1 204 ? 3.495 7.548 1.178 1.00 95.62 204 GLY A O 1
ATOM 1534 N N . TRP A 1 205 ? 1.798 6.697 -0.042 1.00 98.12 205 TRP A N 1
ATOM 1535 C CA . TRP A 1 205 ? 2.535 5.540 -0.565 1.00 98.12 205 TRP A CA 1
ATOM 1536 C C . TRP A 1 205 ? 2.963 5.677 -2.018 1.00 98.12 205 TRP A C 1
ATOM 1538 O O . TRP A 1 205 ? 4.058 5.257 -2.347 1.00 98.12 205 TRP A O 1
ATOM 1548 N N . TYR A 1 206 ? 2.129 6.216 -2.909 1.00 97.88 206 TYR A N 1
ATOM 1549 C CA . TYR A 1 206 ? 2.479 6.280 -4.330 1.00 97.88 206 TYR A CA 1
ATOM 1550 C C . TYR A 1 206 ? 3.258 7.557 -4.691 1.00 97.88 206 TYR A C 1
ATOM 1552 O O . TYR A 1 206 ? 4.422 7.486 -5.074 1.00 97.88 206 TYR A O 1
ATOM 1560 N N . ASN A 1 207 ? 2.649 8.740 -4.556 1.00 95.69 207 ASN A N 1
ATOM 1561 C CA . ASN A 1 207 ? 3.216 10.012 -5.028 1.00 95.69 207 ASN A CA 1
ATOM 1562 C C . ASN A 1 207 ? 4.504 10.406 -4.286 1.00 95.69 207 ASN A C 1
ATOM 1564 O O . ASN A 1 207 ? 5.407 10.988 -4.885 1.00 95.69 207 ASN A O 1
ATOM 1568 N N . SER A 1 208 ? 4.571 10.138 -2.981 1.00 95.50 208 SER A N 1
ATOM 1569 C CA . SER A 1 208 ? 5.737 10.422 -2.134 1.00 95.50 208 SER A CA 1
ATOM 1570 C C . SER A 1 208 ? 6.942 9.541 -2.466 1.00 95.50 208 SER A C 1
ATOM 1572 O O . SER A 1 208 ? 8.073 9.955 -2.213 1.00 95.50 208 SER A O 1
ATOM 1574 N N . GLU A 1 209 ? 6.709 8.352 -3.028 1.00 97.25 209 GLU A N 1
ATOM 1575 C CA . GLU A 1 209 ? 7.725 7.310 -3.152 1.00 97.25 209 GLU A CA 1
ATOM 1576 C C . GLU A 1 209 ? 8.129 6.986 -4.587 1.00 97.25 209 GLU A C 1
ATOM 1578 O O . GLU A 1 209 ? 9.273 6.605 -4.826 1.00 97.25 209 GLU A O 1
ATOM 1583 N N . VAL A 1 210 ? 7.241 7.190 -5.566 1.00 95.25 210 VAL A N 1
ATOM 1584 C CA . VAL A 1 210 ? 7.522 6.906 -6.984 1.00 95.25 210 VAL A CA 1
ATOM 1585 C C . VAL A 1 210 ? 8.775 7.635 -7.486 1.00 95.25 210 VAL A C 1
ATOM 1587 O O . VAL A 1 210 ? 9.527 7.098 -8.293 1.00 95.25 210 VAL A O 1
ATOM 1590 N N . GLY A 1 211 ? 9.059 8.832 -6.960 1.00 93.06 211 GLY A N 1
ATOM 1591 C CA . GLY A 1 211 ? 10.268 9.596 -7.288 1.00 93.06 211 GLY A CA 1
ATOM 1592 C C . GLY A 1 211 ? 11.571 9.018 -6.718 1.00 93.06 211 GLY A C 1
ATOM 1593 O O . GLY A 1 211 ? 12.647 9.442 -7.137 1.00 93.06 211 GLY A O 1
ATOM 1594 N N . TYR A 1 212 ? 11.495 8.071 -5.779 1.00 95.25 212 TYR A N 1
ATOM 1595 C CA . TYR A 1 212 ? 12.645 7.336 -5.249 1.00 95.25 212 TYR A CA 1
ATOM 1596 C C . TYR A 1 212 ? 12.924 6.032 -5.999 1.00 95.25 212 TYR A C 1
ATOM 1598 O O . TYR A 1 212 ? 13.917 5.388 -5.675 1.00 95.25 212 TYR A O 1
ATOM 1606 N N . TRP A 1 213 ? 12.103 5.652 -6.986 1.00 94.88 213 TRP A N 1
ATOM 1607 C CA . TRP A 1 213 ? 12.355 4.510 -7.864 1.00 94.88 213 TRP A CA 1
ATOM 1608 C C . TRP A 1 213 ? 13.128 4.961 -9.119 1.00 94.88 213 TRP A C 1
ATOM 1610 O O . TRP A 1 213 ? 12.534 5.569 -10.015 1.00 94.88 213 TRP A O 1
ATOM 1620 N N . PRO A 1 214 ? 14.445 4.700 -9.217 1.00 92.25 214 PRO A N 1
ATOM 1621 C CA . PRO A 1 214 ? 15.251 5.130 -10.352 1.00 92.25 214 PRO A CA 1
ATOM 1622 C C . PRO A 1 214 ? 14.871 4.394 -11.638 1.00 92.25 214 PRO A C 1
ATOM 1624 O O . PRO A 1 214 ? 14.494 3.219 -11.628 1.00 92.25 214 PRO A O 1
ATOM 1627 N N . ASP A 1 215 ? 15.031 5.068 -12.776 1.00 92.75 215 ASP A N 1
ATOM 1628 C CA . ASP A 1 215 ? 14.673 4.508 -14.078 1.00 92.75 215 ASP A CA 1
ATOM 1629 C C . ASP A 1 215 ? 15.454 3.231 -14.414 1.00 92.75 215 ASP A C 1
ATOM 1631 O O . ASP A 1 215 ? 14.933 2.355 -15.109 1.00 92.75 215 ASP A O 1
ATOM 1635 N N . GLU A 1 216 ? 16.683 3.106 -13.919 1.00 94.31 216 GLU A N 1
ATOM 1636 C CA . GLU A 1 216 ? 17.548 1.939 -14.082 1.00 94.31 216 GLU A CA 1
ATOM 1637 C C . GLU A 1 216 ? 17.088 0.694 -13.306 1.00 94.31 216 GLU A C 1
ATOM 1639 O O . GLU A 1 216 ? 17.588 -0.400 -13.579 1.00 94.31 216 GLU A O 1
ATOM 1644 N N . TYR A 1 217 ? 16.147 0.827 -12.361 1.00 95.44 217 TYR A N 1
ATOM 1645 C CA . TYR A 1 217 ? 15.618 -0.315 -11.605 1.00 95.44 217 TYR A CA 1
ATOM 1646 C C . TYR A 1 217 ? 14.545 -1.077 -12.388 1.00 95.44 217 TYR A C 1
ATOM 1648 O O . TYR A 1 217 ? 14.345 -2.269 -12.156 1.00 95.44 217 TYR A O 1
ATOM 1656 N N . TYR A 1 218 ? 13.866 -0.434 -13.344 1.00 96.25 218 TYR A N 1
ATOM 1657 C CA . TYR A 1 218 ? 12.895 -1.127 -14.191 1.00 96.25 218 TYR A CA 1
ATOM 1658 C C . TYR A 1 218 ? 13.567 -2.232 -15.014 1.00 96.25 218 TYR A C 1
ATOM 1660 O O . TYR A 1 218 ? 14.571 -2.005 -15.690 1.00 96.25 218 TYR A O 1
ATOM 1668 N N . GLY A 1 219 ? 12.977 -3.430 -14.985 1.00 96.31 219 GLY A N 1
ATOM 1669 C CA . GLY A 1 219 ? 13.523 -4.621 -15.642 1.00 96.31 219 GLY A CA 1
ATOM 1670 C C . GLY A 1 219 ? 14.627 -5.331 -14.851 1.00 96.31 219 GLY A C 1
ATOM 1671 O O . GLY A 1 219 ? 15.128 -6.353 -15.315 1.00 96.31 219 GLY A O 1
ATOM 1672 N N . GLN A 1 220 ? 14.995 -4.837 -13.664 1.00 96.75 220 GLN A N 1
ATOM 1673 C CA . GLN A 1 220 ? 15.895 -5.547 -12.758 1.00 96.75 220 GLN A CA 1
ATOM 1674 C C . GLN A 1 220 ? 15.100 -6.504 -11.864 1.00 96.75 220 GLN A C 1
ATOM 1676 O O . GLN A 1 220 ? 14.098 -6.098 -11.276 1.00 96.75 220 GLN A O 1
ATOM 1681 N N . PRO A 1 221 ? 15.546 -7.759 -11.680 1.00 97.44 221 PRO A N 1
ATOM 1682 C CA . PRO A 1 221 ? 14.832 -8.721 -10.841 1.00 97.44 221 PRO A CA 1
ATOM 1683 C C . PRO A 1 221 ? 14.872 -8.338 -9.357 1.00 97.44 221 PRO A C 1
ATOM 1685 O O . PRO A 1 221 ? 14.019 -8.756 -8.578 1.00 97.44 221 PRO A O 1
ATOM 1688 N N . THR A 1 222 ? 15.873 -7.566 -8.930 1.00 97.12 222 THR A N 1
ATOM 1689 C CA . THR A 1 222 ? 15.974 -7.004 -7.577 1.00 97.12 222 THR A CA 1
ATOM 1690 C C . THR A 1 222 ? 16.699 -5.659 -7.650 1.00 97.12 222 THR A C 1
ATOM 1692 O O . THR A 1 222 ? 17.755 -5.604 -8.286 1.00 97.12 222 THR A O 1
ATOM 1695 N N . PRO A 1 223 ? 16.191 -4.601 -6.995 1.00 95.38 223 PRO A N 1
ATOM 1696 C CA . PRO A 1 223 ? 16.913 -3.346 -6.836 1.00 95.38 223 PRO A CA 1
ATOM 1697 C C . PRO A 1 223 ? 18.305 -3.558 -6.219 1.00 95.38 223 PRO A C 1
ATOM 1699 O O . PRO A 1 223 ? 18.424 -4.293 -5.231 1.00 95.38 223 PRO A O 1
ATOM 1702 N N . PRO A 1 224 ? 19.369 -2.934 -6.756 1.00 93.69 224 PRO A N 1
ATOM 1703 C CA . PRO A 1 224 ? 20.721 -3.074 -6.214 1.00 93.69 224 PRO A CA 1
ATOM 1704 C C . PRO A 1 224 ? 20.817 -2.729 -4.722 1.00 93.69 224 PRO A C 1
ATOM 1706 O O . PRO A 1 224 ? 21.492 -3.424 -3.963 1.00 93.69 224 PRO A O 1
ATOM 1709 N N . ASP A 1 225 ? 20.085 -1.709 -4.281 1.00 93.75 225 ASP A N 1
ATOM 1710 C CA . ASP A 1 225 ? 20.069 -1.247 -2.896 1.00 93.75 225 ASP A CA 1
ATOM 1711 C C . ASP A 1 225 ? 19.293 -2.169 -1.935 1.00 93.75 225 ASP A C 1
ATOM 1713 O O . ASP A 1 225 ? 19.465 -2.058 -0.728 1.00 93.75 225 ASP A O 1
ATOM 1717 N N . MET A 1 226 ? 18.507 -3.131 -2.435 1.00 93.31 226 MET A N 1
ATOM 1718 C CA . MET A 1 226 ? 17.952 -4.229 -1.621 1.00 93.31 226 MET A CA 1
ATOM 1719 C C . MET A 1 226 ? 18.931 -5.395 -1.420 1.00 93.31 226 MET A C 1
ATOM 1721 O O . MET A 1 226 ? 18.688 -6.285 -0.592 1.00 93.31 226 MET A O 1
ATOM 1725 N N . ILE A 1 227 ? 19.992 -5.464 -2.226 1.00 92.31 227 ILE A N 1
ATOM 1726 C CA . ILE A 1 227 ? 21.022 -6.507 -2.141 1.00 92.31 227 ILE A CA 1
ATOM 1727 C C . ILE A 1 227 ? 22.219 -6.003 -1.334 1.00 92.31 227 ILE A C 1
ATOM 1729 O O . ILE A 1 227 ? 22.846 -6.793 -0.630 1.00 92.31 227 ILE A O 1
ATOM 1733 N N . ASP A 1 228 ? 22.519 -4.708 -1.416 1.00 91.19 228 ASP A N 1
ATOM 1734 C CA . ASP A 1 228 ? 23.593 -4.076 -0.659 1.00 91.19 228 ASP A CA 1
ATOM 1735 C C . ASP A 1 228 ? 23.262 -4.023 0.847 1.00 91.19 228 ASP A C 1
ATOM 1737 O O . ASP A 1 228 ? 22.373 -3.273 1.252 1.00 91.19 228 ASP A O 1
ATOM 1741 N N . PRO A 1 229 ? 23.983 -4.767 1.710 1.00 87.25 229 PRO A N 1
ATOM 1742 C CA . PRO A 1 229 ? 23.731 -4.768 3.150 1.00 87.25 229 PRO A CA 1
ATOM 1743 C C . PRO A 1 229 ? 24.088 -3.439 3.833 1.00 87.25 229 PRO A C 1
ATOM 1745 O O . PRO A 1 229 ? 23.743 -3.249 4.996 1.00 87.25 229 PRO A O 1
ATOM 1748 N N . SER A 1 230 ? 24.812 -2.546 3.152 1.00 89.56 230 SER A N 1
ATOM 1749 C CA . SER A 1 230 ? 25.134 -1.207 3.650 1.00 89.56 230 SER A CA 1
ATOM 1750 C C . SER A 1 230 ? 24.082 -0.159 3.287 1.00 89.56 230 SER A C 1
ATOM 1752 O O . SER A 1 230 ? 24.112 0.948 3.828 1.00 89.56 230 SER A O 1
ATOM 1754 N N . SER A 1 231 ? 23.140 -0.503 2.405 1.00 88.44 231 SER A N 1
ATOM 1755 C CA . SER A 1 231 ? 22.077 0.403 2.006 1.00 88.44 231 SER A CA 1
ATOM 1756 C C . SER A 1 231 ? 20.900 0.381 2.979 1.00 88.44 231 SER A C 1
ATOM 1758 O O . SER A 1 231 ? 20.469 -0.662 3.467 1.00 88.44 231 SER A O 1
ATOM 1760 N N . THR A 1 232 ? 20.337 1.565 3.208 1.00 83.38 232 THR A N 1
ATOM 1761 C CA . THR A 1 232 ? 19.105 1.793 3.975 1.00 83.38 232 THR A CA 1
ATOM 1762 C C . THR A 1 232 ? 18.034 2.490 3.133 1.00 83.38 232 THR A C 1
ATOM 1764 O O . THR A 1 232 ? 17.076 3.048 3.662 1.00 83.38 232 THR A O 1
ATOM 1767 N N . THR A 1 233 ? 18.197 2.524 1.805 1.00 90.25 233 THR A N 1
ATOM 1768 C CA . THR A 1 233 ? 17.349 3.346 0.928 1.00 90.25 233 THR A CA 1
ATOM 1769 C C . THR A 1 233 ? 16.133 2.627 0.379 1.00 90.25 233 THR A C 1
ATOM 1771 O O . THR A 1 233 ? 15.199 3.309 -0.036 1.00 90.25 233 THR A O 1
ATOM 1774 N N . TRP A 1 234 ? 16.111 1.294 0.399 1.00 91.25 234 TRP A N 1
ATOM 1775 C CA . TRP A 1 234 ? 15.048 0.530 -0.255 1.00 91.25 234 TRP A CA 1
ATOM 1776 C C . TRP A 1 234 ? 13.656 0.811 0.334 1.00 91.25 234 TRP A C 1
ATOM 1778 O O . TRP A 1 234 ? 12.654 0.796 -0.377 1.00 91.25 234 TRP A O 1
ATOM 1788 N N . GLU A 1 235 ? 13.597 1.135 1.629 1.00 90.56 235 GLU A N 1
ATOM 1789 C CA . GLU A 1 235 ? 12.359 1.470 2.341 1.00 90.56 235 GLU A CA 1
ATOM 1790 C C . GLU A 1 235 ? 11.671 2.722 1.769 1.00 90.56 235 GLU A C 1
ATOM 1792 O O . GLU A 1 235 ? 10.475 2.901 1.962 1.00 90.56 235 GLU A O 1
ATOM 1797 N N . ARG A 1 236 ? 12.392 3.567 1.012 1.00 94.88 236 ARG A N 1
ATOM 1798 C CA . ARG A 1 236 ? 11.866 4.804 0.404 1.00 94.88 236 ARG A CA 1
ATOM 1799 C C . ARG A 1 236 ? 10.893 4.576 -0.749 1.00 94.88 236 ARG A C 1
ATOM 1801 O O . ARG A 1 236 ? 10.272 5.538 -1.187 1.00 94.88 236 ARG A O 1
ATOM 1808 N N . TYR A 1 237 ? 10.826 3.359 -1.282 1.00 96.44 237 TYR A N 1
ATOM 1809 C CA . TYR A 1 237 ? 9.926 3.008 -2.380 1.00 96.44 237 TYR A CA 1
ATOM 1810 C C . TYR A 1 237 ? 9.101 1.746 -2.118 1.00 96.44 237 TYR A C 1
ATOM 1812 O O . TYR A 1 237 ? 8.366 1.300 -3.000 1.00 96.44 237 TYR A O 1
ATOM 1820 N N . GLY A 1 238 ? 9.235 1.147 -0.929 1.00 97.06 238 GLY A N 1
ATOM 1821 C CA . GLY A 1 238 ? 8.633 -0.143 -0.608 1.00 97.06 238 GLY A CA 1
ATOM 1822 C C . GLY A 1 238 ? 7.104 -0.121 -0.615 1.00 97.06 238 GLY A C 1
ATOM 1823 O O . GLY A 1 238 ? 6.483 -1.111 -1.014 1.00 97.06 238 GLY A O 1
ATOM 1824 N N . HIS A 1 239 ? 6.480 0.993 -0.220 1.00 98.44 239 HIS A N 1
ATOM 1825 C CA . HIS A 1 239 ? 5.028 1.105 -0.259 1.00 98.44 239 HIS A CA 1
ATOM 1826 C C . HIS A 1 239 ? 4.541 1.301 -1.693 1.00 98.44 239 HIS A C 1
ATOM 1828 O O . HIS A 1 239 ? 3.586 0.631 -2.099 1.00 98.44 239 HIS A O 1
ATOM 1834 N N . PHE A 1 240 ? 5.214 2.160 -2.469 1.00 98.38 240 PHE A N 1
ATOM 1835 C CA . PHE A 1 240 ? 4.938 2.367 -3.891 1.00 98.38 240 PHE A CA 1
ATOM 1836 C C . PHE A 1 240 ? 4.980 1.048 -4.662 1.00 98.38 240 PHE A C 1
ATOM 1838 O O . PHE A 1 240 ? 4.003 0.699 -5.326 1.00 98.38 240 PHE A O 1
ATOM 1845 N N . THR A 1 241 ? 6.067 0.282 -4.542 1.00 98.44 241 THR A N 1
ATOM 1846 C CA . THR A 1 241 ? 6.226 -0.970 -5.290 1.00 98.44 241 THR A CA 1
ATOM 1847 C C . THR A 1 241 ? 5.177 -2.003 -4.911 1.00 98.44 241 THR A C 1
ATOM 1849 O O . THR A 1 241 ? 4.722 -2.735 -5.785 1.00 98.44 241 THR A O 1
ATOM 1852 N N . GLN A 1 242 ? 4.729 -2.036 -3.652 1.00 98.75 242 GLN A N 1
ATOM 1853 C CA . GLN A 1 242 ? 3.622 -2.896 -3.240 1.00 98.75 242 GLN A CA 1
ATOM 1854 C C . GLN A 1 242 ? 2.278 -2.449 -3.845 1.00 98.75 242 GLN A C 1
ATOM 1856 O O . GLN A 1 242 ? 1.517 -3.303 -4.303 1.00 98.75 242 GLN A O 1
ATOM 1861 N N . VAL A 1 243 ? 1.983 -1.143 -3.901 1.00 98.69 243 VAL A N 1
ATOM 1862 C CA . VAL A 1 243 ? 0.738 -0.619 -4.508 1.00 98.69 243 VAL A CA 1
ATOM 1863 C C . VAL A 1 243 ? 0.598 -1.085 -5.962 1.00 98.69 243 VAL A C 1
ATOM 1865 O O . VAL A 1 243 ? -0.488 -1.493 -6.389 1.00 98.69 243 VAL A O 1
ATOM 1868 N N . ILE A 1 244 ? 1.699 -1.076 -6.716 1.00 98.38 244 ILE A N 1
ATOM 1869 C CA . ILE A 1 244 ? 1.717 -1.446 -8.138 1.00 98.38 244 ILE A CA 1
ATOM 1870 C C . ILE A 1 244 ? 2.196 -2.875 -8.415 1.00 98.38 244 ILE A C 1
ATOM 1872 O O . ILE A 1 244 ? 2.416 -3.217 -9.572 1.00 98.38 244 ILE A O 1
ATOM 1876 N N . TRP A 1 245 ? 2.350 -3.717 -7.391 1.00 98.81 245 TRP A N 1
ATOM 1877 C CA . TRP A 1 245 ? 2.877 -5.071 -7.563 1.00 98.81 245 TRP A CA 1
ATOM 1878 C C . TRP A 1 245 ? 1.929 -5.926 -8.415 1.00 98.81 245 TRP A C 1
ATOM 1880 O O . TRP A 1 245 ? 0.806 -6.213 -7.989 1.00 98.81 245 TRP A O 1
ATOM 1890 N N . ALA A 1 246 ? 2.348 -6.309 -9.623 1.00 98.38 246 ALA A N 1
ATOM 1891 C CA . ALA A 1 246 ? 1.457 -6.917 -10.616 1.00 98.38 246 ALA A CA 1
ATOM 1892 C C . ALA A 1 246 ? 0.763 -8.207 -10.138 1.00 98.38 246 ALA A C 1
ATOM 1894 O O . ALA A 1 246 ? -0.442 -8.351 -10.339 1.00 98.38 246 ALA A O 1
ATOM 1895 N N . ASP A 1 247 ? 1.495 -9.093 -9.461 1.00 98.25 247 ASP A N 1
ATOM 1896 C CA . ASP A 1 247 ? 1.022 -10.388 -8.957 1.00 98.25 247 ASP A CA 1
ATOM 1897 C C . ASP A 1 247 ? 0.132 -10.264 -7.711 1.00 98.25 247 ASP A C 1
ATOM 1899 O O . ASP A 1 247 ? -0.494 -11.244 -7.300 1.00 98.25 247 ASP A O 1
ATOM 1903 N N . SER A 1 248 ? 0.075 -9.084 -7.084 1.00 98.25 248 SER A N 1
ATOM 1904 C CA . SER A 1 248 ? -0.872 -8.846 -6.002 1.00 98.25 248 SER A CA 1
ATOM 1905 C C . SER A 1 248 ? -2.243 -8.546 -6.605 1.00 98.25 248 SER A C 1
ATOM 1907 O O . SER A 1 248 ? -2.425 -7.524 -7.267 1.00 98.25 248 SER A O 1
ATOM 1909 N N . ASP A 1 249 ? -3.209 -9.438 -6.393 1.00 96.31 249 ASP A N 1
ATOM 1910 C CA . ASP A 1 249 ? -4.505 -9.449 -7.085 1.00 96.31 249 ASP A CA 1
ATOM 1911 C C . ASP A 1 249 ? -5.706 -9.132 -6.180 1.00 96.31 249 ASP A C 1
ATOM 1913 O O . ASP A 1 249 ? -6.786 -8.789 -6.670 1.00 96.31 249 ASP A O 1
ATOM 1917 N N . GLU A 1 250 ? -5.518 -9.160 -4.861 1.00 97.56 250 GLU A N 1
ATOM 1918 C CA . GLU A 1 250 ? -6.516 -8.712 -3.895 1.00 97.56 250 GLU A CA 1
ATOM 1919 C C . GLU A 1 250 ? -5.925 -7.790 -2.823 1.00 97.56 250 GLU A C 1
ATOM 1921 O O . GLU A 1 250 ? -4.760 -7.915 -2.444 1.00 97.56 250 GLU A O 1
ATOM 1926 N N . VAL A 1 251 ? -6.751 -6.889 -2.289 1.00 98.31 251 VAL A N 1
ATOM 1927 C CA . VAL A 1 251 ? -6.385 -5.967 -1.208 1.00 98.31 251 VAL A CA 1
ATOM 1928 C C . VAL A 1 251 ? -7.505 -5.858 -0.174 1.00 98.31 251 VAL A C 1
ATOM 1930 O O . VAL A 1 251 ? -8.690 -5.921 -0.505 1.00 98.31 251 VAL A O 1
ATOM 1933 N N . GLY A 1 252 ? -7.134 -5.683 1.091 1.00 97.06 252 GLY A N 1
ATOM 1934 C CA . GLY A 1 252 ? -8.055 -5.343 2.172 1.00 97.06 252 GLY A CA 1
ATOM 1935 C C . GLY A 1 252 ? -7.422 -4.327 3.113 1.00 97.06 252 GLY A C 1
ATOM 1936 O O . GLY A 1 252 ? -6.312 -4.539 3.600 1.00 97.06 252 GLY A O 1
ATOM 1937 N N . CYS A 1 253 ? -8.126 -3.226 3.360 1.00 97.81 253 CYS A N 1
ATOM 1938 C CA . CYS A 1 253 ? -7.608 -2.073 4.090 1.00 97.81 253 CYS A CA 1
ATOM 1939 C C . CYS A 1 253 ? -8.464 -1.708 5.304 1.00 97.81 253 CYS A C 1
ATOM 1941 O O . CYS A 1 253 ? -9.664 -1.968 5.333 1.00 97.81 253 CYS A O 1
ATOM 1943 N N . ALA A 1 254 ? -7.858 -1.065 6.297 1.00 95.94 254 ALA A N 1
ATOM 1944 C CA . ALA A 1 254 ? -8.535 -0.555 7.478 1.00 95.94 254 ALA A CA 1
ATOM 1945 C C . ALA A 1 254 ? -7.883 0.737 7.983 1.00 95.94 254 ALA A C 1
ATOM 1947 O O . ALA A 1 254 ? -6.680 0.943 7.824 1.00 95.94 254 ALA A O 1
ATOM 1948 N N . GLN A 1 255 ? -8.683 1.567 8.651 1.00 95.12 255 GLN A N 1
ATOM 1949 C CA . GLN A 1 255 ? -8.211 2.678 9.473 1.00 95.12 255 GLN A CA 1
ATOM 1950 C C . GLN A 1 255 ? -8.712 2.496 10.906 1.00 95.12 255 GLN A C 1
ATOM 1952 O O . GLN A 1 255 ? -9.872 2.135 11.117 1.00 95.12 255 GLN A O 1
ATOM 1957 N N . ALA A 1 256 ? -7.855 2.770 11.885 1.00 94.56 256 ALA A N 1
ATOM 1958 C CA . ALA A 1 256 ? -8.227 2.801 13.295 1.00 94.56 256 ALA A CA 1
ATOM 1959 C C . ALA A 1 256 ? -7.780 4.115 13.934 1.00 94.56 256 ALA A C 1
ATOM 1961 O O . ALA A 1 256 ? -6.657 4.564 13.710 1.00 94.56 256 ALA A O 1
ATOM 1962 N N . GLU A 1 257 ? -8.659 4.719 14.734 1.00 93.81 257 GLU A N 1
ATOM 1963 C CA . GLU A 1 257 ? -8.281 5.845 15.581 1.00 93.81 257 GLU A CA 1
ATOM 1964 C C . GLU A 1 257 ? -7.480 5.340 16.782 1.00 93.81 257 GLU A C 1
ATOM 1966 O O . GLU A 1 257 ? -7.915 4.467 17.533 1.00 93.81 257 GLU A O 1
ATOM 1971 N N . CYS A 1 258 ? -6.316 5.935 16.974 1.00 94.06 258 CYS A N 1
ATOM 1972 C CA . CYS A 1 258 ? -5.333 5.590 17.970 1.00 94.06 258 CYS A CA 1
ATOM 1973 C C . CYS A 1 258 ? -5.078 6.800 18.866 1.00 94.06 258 CYS A C 1
ATOM 1975 O O . CYS A 1 258 ? -4.423 7.759 18.450 1.00 94.06 258 CYS A O 1
ATOM 1977 N N . PRO A 1 259 ? -5.561 6.767 20.123 1.00 90.69 259 PRO A N 1
ATOM 1978 C CA . PRO A 1 259 ? -5.266 7.808 21.104 1.00 90.69 259 PRO A CA 1
ATOM 1979 C C . PRO A 1 259 ? -3.764 7.975 21.339 1.00 90.69 259 PRO A C 1
ATOM 1981 O O . PRO A 1 259 ? -3.298 9.079 21.597 1.00 90.69 259 PRO A O 1
ATOM 1984 N N . ARG A 1 260 ? -3.024 6.866 21.237 1.00 90.94 260 ARG A N 1
ATOM 1985 C CA . ARG A 1 260 ? -1.567 6.806 21.245 1.00 90.94 260 ARG A CA 1
ATOM 1986 C C . ARG A 1 260 ? -1.115 5.749 20.255 1.00 90.94 260 ARG A C 1
ATOM 1988 O O . ARG A 1 260 ? -1.717 4.680 20.191 1.00 90.94 260 ARG A O 1
ATOM 1995 N N . LEU A 1 261 ? -0.052 6.049 19.521 1.00 94.00 261 LEU A N 1
ATOM 1996 C CA . LEU A 1 261 ? 0.556 5.118 18.580 1.00 94.00 261 LEU A CA 1
ATOM 1997 C C . LEU A 1 261 ? 1.798 4.506 19.217 1.00 94.00 261 LEU A C 1
ATOM 1999 O O . LEU A 1 261 ? 2.771 5.207 19.489 1.00 94.00 261 LEU A O 1
ATOM 2003 N N . GLY A 1 262 ? 1.744 3.203 19.474 1.00 94.88 262 GLY A N 1
ATOM 2004 C CA . GLY A 1 262 ? 2.929 2.403 19.747 1.00 94.88 262 GLY A CA 1
ATOM 2005 C C . GLY A 1 262 ? 3.847 2.371 18.527 1.00 94.88 262 GLY A C 1
ATOM 2006 O O . GLY A 1 262 ? 3.414 2.628 17.401 1.00 94.88 262 GLY A O 1
ATOM 2007 N N . CYS A 1 263 ? 5.114 2.059 18.745 1.00 93.69 263 CYS A N 1
ATOM 2008 C CA . CYS A 1 263 ? 6.115 1.981 17.690 1.00 93.69 263 CYS A CA 1
ATOM 2009 C C . CYS A 1 263 ? 7.149 0.898 17.986 1.00 93.69 263 CYS A C 1
ATOM 2011 O O . CYS A 1 263 ? 7.343 0.468 19.124 1.00 93.69 263 CYS A O 1
ATOM 2013 N N . SER A 1 264 ? 7.837 0.459 16.933 1.00 90.06 264 SER A N 1
ATOM 2014 C CA . SER A 1 264 ? 9.055 -0.332 17.076 1.00 90.06 264 SER A CA 1
ATOM 2015 C C . SER A 1 264 ? 10.151 0.478 17.786 1.00 90.06 264 SER A C 1
ATOM 2017 O O . SER A 1 264 ? 10.390 1.618 17.383 1.00 90.06 264 SER A O 1
ATOM 2019 N N . PRO A 1 265 ? 10.899 -0.112 18.740 1.00 87.69 265 PRO A N 1
ATOM 2020 C CA . PRO A 1 265 ? 12.077 0.518 19.346 1.00 87.69 265 PRO A CA 1
ATOM 2021 C C . PRO A 1 265 ? 13.179 0.903 18.348 1.00 87.69 265 PRO A C 1
ATOM 2023 O O . PRO A 1 265 ? 14.078 1.656 18.699 1.00 87.69 265 PRO A O 1
ATOM 2026 N N . SER A 1 266 ? 13.139 0.364 17.124 1.00 85.88 266 SER A N 1
ATOM 2027 C CA . SER A 1 266 ? 14.072 0.709 16.047 1.00 85.88 266 SER A CA 1
ATOM 2028 C C . SER A 1 266 ? 13.755 2.036 15.352 1.00 85.88 266 SER A C 1
ATOM 2030 O O . SER A 1 266 ? 14.560 2.486 14.546 1.00 85.88 266 SER A O 1
ATOM 2032 N N . MET A 1 267 ? 12.589 2.639 15.604 1.00 87.88 267 MET A N 1
ATOM 2033 C CA . MET A 1 267 ? 12.260 3.960 15.072 1.00 87.88 267 MET A CA 1
ATOM 2034 C C . MET A 1 267 ? 12.858 5.053 15.956 1.00 87.88 267 MET A C 1
ATOM 2036 O O . MET A 1 267 ? 12.613 5.067 17.161 1.00 87.88 267 MET A O 1
ATOM 2040 N N . ASP A 1 268 ? 13.563 6.006 15.343 1.00 87.31 268 ASP A N 1
ATOM 2041 C CA . ASP A 1 268 ? 14.282 7.085 16.041 1.00 87.31 268 ASP A CA 1
ATOM 2042 C C . ASP A 1 268 ? 13.398 7.902 16.999 1.00 87.31 268 ASP A C 1
ATOM 2044 O O . ASP A 1 268 ? 13.846 8.332 18.061 1.00 87.31 268 ASP A O 1
ATOM 2048 N N . GLU A 1 269 ? 12.127 8.101 16.647 1.00 89.50 269 GLU A N 1
ATOM 2049 C CA . GLU A 1 269 ? 11.174 8.878 17.449 1.00 89.50 269 GLU A CA 1
ATOM 2050 C C . GLU A 1 269 ? 10.350 8.035 18.431 1.00 89.50 269 GLU A C 1
ATOM 2052 O O . GLU A 1 269 ? 9.400 8.526 19.045 1.00 89.50 269 GLU A O 1
ATOM 2057 N N . CYS A 1 270 ? 10.676 6.750 18.571 1.00 92.62 270 CYS A N 1
ATOM 2058 C CA . CYS A 1 270 ? 9.959 5.857 19.461 1.00 92.62 270 CYS A CA 1
ATOM 2059 C C . CYS A 1 270 ? 10.411 6.040 20.913 1.00 92.62 270 CYS A C 1
ATOM 2061 O O . CYS A 1 270 ? 11.311 5.356 21.403 1.00 92.62 270 CYS A O 1
ATOM 2063 N N . HIS A 1 271 ? 9.769 6.962 21.625 1.00 87.25 271 HIS A N 1
ATOM 2064 C CA . HIS A 1 271 ? 10.074 7.260 23.021 1.00 87.25 271 HIS A CA 1
ATOM 2065 C C . HIS A 1 271 ? 9.138 6.487 23.958 1.00 87.25 271 HIS A C 1
ATOM 2067 O O . HIS A 1 271 ? 7.916 6.513 23.814 1.00 87.25 271 HIS A O 1
ATOM 2073 N N . ASP A 1 272 ? 9.714 5.758 24.917 1.00 91.19 272 ASP A N 1
ATOM 2074 C CA . ASP A 1 272 ? 8.978 4.918 25.875 1.00 91.19 272 ASP A CA 1
ATOM 2075 C C . ASP A 1 272 ? 8.048 3.876 25.215 1.00 91.19 272 ASP A C 1
ATOM 2077 O O . ASP A 1 272 ? 7.059 3.441 25.809 1.00 91.19 272 ASP A O 1
ATOM 2081 N N . GLY A 1 273 ? 8.361 3.478 23.973 1.00 93.88 273 GLY A N 1
ATOM 2082 C CA . GLY A 1 273 ? 7.587 2.535 23.155 1.00 93.88 273 GLY A CA 1
ATOM 2083 C C . GLY A 1 273 ? 6.472 3.167 22.313 1.00 93.88 273 GLY A C 1
ATOM 2084 O O . GLY A 1 273 ? 5.645 2.438 21.765 1.00 93.88 273 GLY A O 1
ATOM 2085 N N . TYR A 1 274 ? 6.405 4.500 22.235 1.00 94.44 274 TYR A N 1
ATOM 2086 C CA . TYR A 1 274 ? 5.338 5.216 21.538 1.00 94.44 274 TYR A CA 1
ATOM 2087 C C . TYR A 1 274 ? 5.851 6.445 20.787 1.00 94.44 274 TYR A C 1
ATOM 2089 O O . TYR A 1 274 ? 6.838 7.071 21.168 1.00 94.44 274 TYR A O 1
ATOM 2097 N N . LEU A 1 275 ? 5.148 6.804 19.716 1.00 93.12 275 LEU A N 1
ATOM 2098 C CA . LEU A 1 275 ? 5.417 8.033 18.981 1.00 93.12 275 LEU A CA 1
ATOM 2099 C C . LEU A 1 275 ? 4.966 9.259 19.797 1.00 93.12 275 LEU A C 1
ATOM 2101 O O . LEU A 1 275 ? 4.062 9.140 20.639 1.00 93.12 275 LEU A O 1
ATOM 2105 N N . PRO A 1 276 ? 5.550 10.447 19.547 1.00 91.06 276 PRO A N 1
ATOM 2106 C CA . PRO A 1 276 ? 5.139 11.679 20.208 1.00 91.06 276 PRO A CA 1
ATOM 2107 C C . PRO A 1 276 ? 3.650 11.970 19.980 1.00 91.06 276 PRO A C 1
ATOM 2109 O O . PRO A 1 276 ? 3.174 11.989 18.841 1.00 91.06 276 PRO A O 1
ATOM 2112 N N . ASP A 1 277 ? 2.918 12.220 21.068 1.00 88.75 277 ASP A N 1
ATOM 2113 C CA . ASP A 1 277 ? 1.483 12.504 20.997 1.00 88.75 277 ASP A CA 1
ATOM 2114 C C . ASP A 1 277 ? 1.214 13.797 20.213 1.00 88.75 277 ASP A C 1
ATOM 2116 O O . ASP A 1 277 ? 1.940 14.787 20.324 1.00 88.75 277 ASP A O 1
ATOM 2120 N N . GLY A 1 278 ? 0.175 13.771 19.382 1.00 84.06 278 GLY A N 1
ATOM 2121 C CA . GLY A 1 278 ? -0.252 14.896 18.553 1.00 84.06 278 GLY A CA 1
ATOM 2122 C C . GLY A 1 278 ? 0.707 15.313 17.432 1.00 84.06 278 GLY A C 1
ATOM 2123 O O . GLY A 1 278 ? 0.341 16.192 16.654 1.00 84.06 278 GLY A O 1
ATOM 2124 N N . LYS A 1 279 ? 1.900 14.710 17.310 1.00 87.25 279 LYS A N 1
ATOM 2125 C CA . LYS A 1 279 ? 2.836 15.005 16.209 1.00 87.25 279 LYS A CA 1
ATOM 2126 C C . LYS A 1 279 ? 2.356 14.415 14.886 1.00 87.25 279 LYS A C 1
ATOM 2128 O O . LYS A 1 279 ? 2.435 15.067 13.848 1.00 87.25 279 LYS A O 1
ATOM 2133 N N . TYR A 1 280 ? 1.859 13.188 14.947 1.00 84.69 280 TYR A N 1
ATOM 2134 C CA . TYR A 1 280 ? 1.278 12.472 13.821 1.00 84.69 280 TYR A CA 1
ATOM 2135 C C . TYR A 1 280 ? -0.241 12.446 13.984 1.00 84.69 280 TYR A C 1
ATOM 2137 O O . TYR A 1 280 ? -0.750 12.497 15.107 1.00 84.69 280 TYR A O 1
ATOM 2145 N N . GLY A 1 281 ? -0.989 12.409 12.878 1.00 85.94 281 GLY A N 1
ATOM 2146 C CA . GLY A 1 281 ? -2.442 12.286 12.978 1.00 85.94 281 GLY A CA 1
ATOM 2147 C C . GLY A 1 281 ? -2.841 10.995 13.706 1.00 85.94 281 GLY A C 1
ATOM 2148 O O . GLY A 1 281 ? -2.059 10.056 13.830 1.00 85.94 281 GLY A O 1
ATOM 2149 N N . ARG A 1 282 ? -4.072 10.957 14.218 1.00 89.62 282 ARG A N 1
ATOM 2150 C CA . ARG A 1 282 ? -4.526 9.912 15.151 1.00 89.62 282 ARG A CA 1
ATOM 2151 C C . ARG A 1 282 ? -4.926 8.604 14.478 1.00 89.62 282 ARG A C 1
ATOM 2153 O O . ARG A 1 282 ? -5.325 7.689 15.175 1.00 89.62 282 ARG A O 1
ATOM 2160 N N . TYR A 1 283 ? -4.871 8.505 13.157 1.00 94.12 283 TYR A N 1
ATOM 2161 C CA . TYR A 1 283 ? -5.349 7.330 12.438 1.00 94.12 283 TYR A CA 1
ATOM 2162 C C . TYR A 1 283 ? -4.178 6.510 11.911 1.00 94.12 283 TYR A C 1
ATOM 2164 O O . TYR A 1 283 ? -3.289 7.053 11.253 1.00 94.12 283 TYR A O 1
ATOM 2172 N N . LEU A 1 284 ? -4.201 5.211 12.216 1.00 96.50 284 LEU A N 1
ATOM 2173 C CA . LEU A 1 284 ? -3.332 4.202 11.623 1.00 96.50 284 LEU A CA 1
ATOM 2174 C C . LEU A 1 284 ? -4.070 3.551 10.454 1.00 96.50 284 LEU A C 1
ATOM 2176 O O . LEU A 1 284 ? -5.100 2.905 10.656 1.00 96.50 284 LEU A O 1
ATOM 2180 N N . THR A 1 285 ? -3.528 3.719 9.253 1.00 97.81 285 THR A N 1
ATOM 2181 C CA . THR A 1 285 ? -3.987 3.075 8.023 1.00 97.81 285 THR A CA 1
ATOM 2182 C C . THR A 1 285 ? -3.169 1.810 7.776 1.00 97.81 285 THR A C 1
ATOM 2184 O O . THR A 1 285 ? -1.940 1.842 7.821 1.00 97.81 285 THR A O 1
ATOM 2187 N N . VAL A 1 286 ? -3.841 0.697 7.486 1.00 98.44 286 VAL A N 1
ATOM 2188 C CA . VAL A 1 286 ? -3.217 -0.591 7.148 1.00 98.44 286 VAL A CA 1
ATOM 2189 C C . VAL A 1 286 ? -3.881 -1.145 5.899 1.00 98.44 286 VAL A C 1
ATOM 2191 O O . VAL A 1 286 ? -5.102 -1.261 5.871 1.00 98.44 286 VAL A O 1
ATOM 2194 N N . CYS A 1 287 ? -3.100 -1.538 4.896 1.00 98.69 287 CYS A N 1
ATOM 2195 C CA . CYS A 1 287 ? -3.581 -2.320 3.756 1.00 98.69 287 CYS A CA 1
ATOM 2196 C C . CYS A 1 287 ? -2.774 -3.608 3.644 1.00 98.69 287 CYS A C 1
ATOM 2198 O O . CYS A 1 287 ? -1.546 -3.560 3.645 1.00 98.69 287 CYS A O 1
ATOM 2200 N N . ASN A 1 288 ? -3.464 -4.742 3.528 1.00 98.69 288 ASN A N 1
ATOM 2201 C CA . ASN A 1 288 ? -2.865 -6.045 3.265 1.00 98.69 288 ASN A CA 1
ATOM 2202 C C . ASN A 1 288 ? -3.139 -6.470 1.819 1.00 98.69 288 ASN A C 1
ATOM 2204 O O . ASN A 1 288 ? -4.236 -6.234 1.311 1.00 98.69 288 ASN A O 1
ATOM 2208 N N . TYR A 1 289 ? -2.175 -7.146 1.197 1.00 98.56 289 TYR A N 1
ATOM 2209 C CA . TYR A 1 289 ? -2.184 -7.509 -0.222 1.00 98.56 289 TYR A CA 1
ATOM 2210 C C . TYR A 1 289 ? -2.046 -9.023 -0.390 1.00 98.56 289 TYR A C 1
ATOM 2212 O O . TYR A 1 289 ? -1.108 -9.622 0.146 1.00 98.56 289 TYR A O 1
ATOM 2220 N N . LYS A 1 290 ? -2.952 -9.662 -1.137 1.00 96.19 290 LYS A N 1
ATOM 2221 C CA . LYS A 1 290 ? -2.800 -11.075 -1.508 1.00 96.19 290 LYS A CA 1
ATOM 2222 C C . LYS A 1 290 ? -1.588 -11.200 -2.419 1.00 96.19 290 LYS A C 1
ATOM 2224 O O . LYS A 1 290 ? -1.422 -10.366 -3.298 1.00 96.19 290 LYS A O 1
ATOM 2229 N N . SER A 1 291 ? -0.764 -12.223 -2.181 1.00 92.81 291 SER A N 1
ATOM 2230 C CA . SER A 1 291 ? 0.596 -12.342 -2.724 1.00 92.81 291 SER A CA 1
ATOM 2231 C C . SER A 1 291 ? 1.479 -11.194 -2.239 1.00 92.81 291 SER A C 1
ATOM 2233 O O . SER A 1 291 ? 1.302 -10.041 -2.626 1.00 92.81 291 SER A O 1
ATOM 2235 N N . ALA A 1 292 ? 2.428 -11.508 -1.358 1.00 94.81 292 ALA A N 1
ATOM 2236 C CA . ALA A 1 292 ? 3.360 -10.509 -0.855 1.00 94.81 292 ALA A CA 1
ATOM 2237 C C . ALA A 1 292 ? 4.160 -9.885 -2.006 1.00 94.81 292 ALA A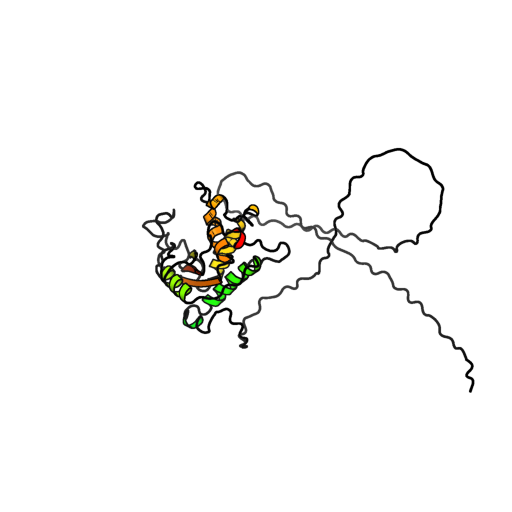 C 1
ATOM 2239 O O . ALA A 1 292 ? 4.759 -10.601 -2.812 1.00 94.81 292 ALA A O 1
ATOM 2240 N N . GLY A 1 293 ? 4.155 -8.554 -2.068 1.00 96.88 293 GLY A N 1
ATOM 2241 C CA . GLY A 1 293 ? 5.022 -7.800 -2.953 1.00 96.88 293 GLY A CA 1
ATOM 2242 C C . GLY A 1 293 ? 6.441 -7.694 -2.405 1.00 96.88 293 GLY A C 1
ATOM 2243 O O . GLY A 1 293 ? 6.784 -8.267 -1.370 1.00 96.88 293 GLY A O 1
ATOM 2244 N N . ASN A 1 294 ? 7.278 -6.939 -3.111 1.00 97.25 294 ASN A N 1
ATOM 2245 C CA . ASN A 1 294 ? 8.661 -6.649 -2.718 1.00 97.25 294 ASN A CA 1
ATOM 2246 C C . ASN A 1 294 ? 9.540 -7.902 -2.551 1.00 97.25 294 ASN A C 1
ATOM 2248 O O . ASN A 1 294 ? 10.502 -7.921 -1.780 1.00 97.25 294 ASN A O 1
ATOM 2252 N N . VAL A 1 295 ? 9.225 -8.966 -3.292 1.00 96.50 295 VAL A N 1
ATOM 2253 C CA . VAL A 1 295 ? 9.977 -10.223 -3.263 1.00 96.50 295 VAL A CA 1
ATOM 2254 C C . VAL A 1 295 ? 11.229 -10.087 -4.126 1.00 96.50 295 VAL A C 1
ATOM 2256 O O . VAL A 1 295 ? 11.151 -9.839 -5.333 1.00 96.50 295 VAL A O 1
ATOM 2259 N N . LYS A 1 296 ? 12.405 -10.280 -3.513 1.00 96.12 296 LYS A N 1
ATOM 2260 C CA . LYS A 1 296 ? 13.685 -10.306 -4.238 1.00 96.12 296 LYS A CA 1
ATOM 2261 C C . LYS A 1 296 ? 13.622 -11.342 -5.363 1.00 96.12 296 LYS A C 1
ATOM 2263 O O . LYS A 1 296 ? 13.249 -12.491 -5.137 1.00 96.12 296 LYS A O 1
ATOM 2268 N N . GLY A 1 297 ? 14.011 -10.935 -6.563 1.00 97.62 297 GLY A N 1
ATOM 2269 C CA . GLY A 1 297 ? 14.017 -11.769 -7.763 1.00 97.62 297 GLY A CA 1
ATOM 2270 C C . GLY A 1 297 ? 12.766 -11.647 -8.638 1.00 97.62 297 GLY A C 1
ATOM 2271 O O . GLY A 1 297 ? 12.692 -12.348 -9.645 1.00 97.62 297 GLY A O 1
ATOM 2272 N N . ALA A 1 298 ? 11.796 -10.807 -8.264 1.00 97.94 298 ALA A N 1
ATOM 2273 C CA . ALA A 1 298 ? 10.516 -10.687 -8.963 1.00 97.94 298 ALA A CA 1
ATOM 2274 C C . ALA A 1 298 ? 10.131 -9.249 -9.369 1.00 97.94 298 ALA A C 1
ATOM 2276 O O . ALA A 1 298 ? 9.034 -9.049 -9.893 1.00 97.94 298 ALA A O 1
ATOM 2277 N N . PHE A 1 299 ? 10.994 -8.251 -9.141 1.00 98.25 299 PHE A N 1
ATOM 2278 C CA . PHE A 1 299 ? 10.682 -6.841 -9.427 1.00 98.25 299 PHE A CA 1
ATOM 2279 C C . PHE A 1 299 ? 10.532 -6.547 -10.922 1.00 98.25 299 PHE A C 1
ATOM 2281 O O . PHE A 1 299 ? 9.666 -5.769 -11.308 1.00 98.25 299 PHE A O 1
ATOM 2288 N N . ASP A 1 300 ? 11.308 -7.219 -11.769 1.00 97.69 300 ASP A N 1
ATOM 2289 C CA . ASP A 1 300 ? 11.273 -7.105 -13.230 1.00 97.69 300 ASP A CA 1
ATOM 2290 C C . ASP A 1 300 ? 9.899 -7.439 -13.825 1.00 97.69 300 ASP A C 1
ATOM 2292 O O . ASP A 1 300 ? 9.514 -6.887 -14.855 1.00 97.69 300 ASP A O 1
ATOM 2296 N N . LYS A 1 301 ? 9.157 -8.330 -13.164 1.00 97.75 301 LYS A N 1
ATOM 2297 C CA . LYS A 1 301 ? 7.823 -8.784 -13.581 1.00 97.75 301 LYS A CA 1
ATOM 2298 C C . LYS A 1 301 ? 6.691 -8.012 -12.921 1.00 97.75 301 LYS A C 1
ATOM 2300 O O . LYS A 1 301 ? 5.574 -8.037 -13.426 1.00 97.75 301 LYS A O 1
ATOM 2305 N N . ASN A 1 302 ? 6.968 -7.368 -11.791 1.00 98.44 302 ASN A N 1
ATOM 2306 C CA . ASN A 1 302 ? 5.934 -6.824 -10.920 1.00 98.44 302 ASN A CA 1
ATOM 2307 C C . ASN A 1 302 ? 5.928 -5.304 -10.811 1.00 98.44 302 ASN A C 1
ATOM 2309 O O . ASN A 1 302 ? 4.886 -4.741 -10.498 1.00 98.44 302 ASN A O 1
ATOM 2313 N N . VAL A 1 303 ? 7.052 -4.642 -11.082 1.00 98.06 303 VAL A N 1
ATOM 2314 C CA . VAL A 1 303 ? 7.181 -3.183 -11.067 1.00 98.06 303 VAL A CA 1
ATOM 2315 C C . VAL A 1 303 ? 7.386 -2.718 -12.501 1.00 98.06 303 VAL A C 1
ATOM 2317 O O . VAL A 1 303 ? 8.502 -2.640 -13.016 1.00 98.06 303 VAL A O 1
ATOM 2320 N N . ILE A 1 304 ? 6.267 -2.477 -13.180 1.00 96.81 304 ILE A N 1
ATOM 2321 C CA . ILE A 1 304 ? 6.238 -2.187 -14.614 1.00 96.81 304 ILE A CA 1
ATOM 2322 C C . ILE A 1 304 ? 6.383 -0.688 -14.844 1.00 96.81 304 ILE A C 1
ATOM 2324 O O . ILE A 1 304 ? 5.794 0.112 -14.131 1.00 96.81 304 ILE A O 1
ATOM 2328 N N . ARG A 1 305 ? 7.173 -0.285 -15.838 1.00 94.19 305 ARG A N 1
ATOM 2329 C CA . ARG A 1 305 ? 7.338 1.129 -16.197 1.00 94.19 305 ARG A CA 1
ATOM 2330 C C . ARG A 1 305 ? 6.015 1.708 -16.730 1.00 94.19 305 ARG A C 1
ATOM 2332 O O . ARG A 1 305 ? 5.405 1.061 -17.581 1.00 94.19 305 ARG A O 1
ATOM 2339 N N . PRO A 1 306 ? 5.610 2.928 -16.326 1.00 91.44 306 PRO A N 1
ATOM 2340 C CA . PRO A 1 306 ? 4.503 3.625 -16.972 1.00 91.44 306 PRO A CA 1
ATOM 2341 C C . PRO A 1 306 ? 4.740 3.821 -18.480 1.00 91.44 306 PRO A C 1
ATOM 2343 O O . PRO A 1 306 ? 5.880 4.083 -18.883 1.00 91.44 306 PRO A O 1
ATOM 2346 N N . PRO A 1 307 ? 3.704 3.738 -19.330 1.00 86.25 307 PRO A N 1
ATOM 2347 C CA . PRO A 1 307 ? 3.825 4.083 -20.743 1.00 86.25 307 PRO A CA 1
ATOM 2348 C C . PRO A 1 307 ? 4.319 5.528 -20.920 1.00 86.25 307 PRO A C 1
ATOM 2350 O O . PRO A 1 307 ? 3.817 6.450 -20.286 1.00 86.25 307 PRO A O 1
ATOM 2353 N N . VAL A 1 308 ? 5.304 5.737 -21.798 1.00 68.12 308 VAL A N 1
ATOM 2354 C CA . VAL A 1 308 ? 5.969 7.042 -22.018 1.00 68.12 308 VAL A CA 1
ATOM 2355 C C . VAL A 1 308 ? 5.075 8.113 -22.660 1.00 68.12 308 VAL A C 1
ATOM 2357 O O . VAL A 1 308 ? 5.413 9.293 -22.588 1.00 68.12 308 VAL A O 1
ATOM 2360 N N . ASP A 1 309 ? 3.943 7.718 -23.247 1.00 62.84 309 ASP A N 1
ATOM 2361 C CA . ASP A 1 309 ? 3.047 8.594 -24.015 1.00 62.84 309 ASP A CA 1
ATOM 2362 C C . ASP A 1 309 ? 1.644 8.749 -23.390 1.00 62.84 309 ASP A C 1
ATOM 2364 O O . ASP A 1 309 ? 0.760 9.352 -24.003 1.00 62.84 309 ASP A O 1
ATOM 2368 N N . GLU A 1 310 ? 1.417 8.222 -22.181 1.00 59.66 310 GLU A N 1
ATOM 2369 C CA . GLU A 1 310 ? 0.122 8.301 -21.494 1.00 59.66 310 GLU A CA 1
ATOM 2370 C C . GLU A 1 310 ? 0.177 9.250 -20.290 1.00 59.66 310 GLU A C 1
ATOM 2372 O O . GLU A 1 310 ? 1.171 9.315 -19.564 1.00 59.66 310 GLU A O 1
ATOM 2377 N N . GLU A 1 311 ? -0.899 10.013 -20.073 1.00 59.47 311 GLU A N 1
ATOM 2378 C CA . GLU A 1 311 ? -1.032 10.821 -18.860 1.00 59.47 311 GLU A CA 1
ATOM 2379 C C . GLU A 1 311 ? -1.058 9.897 -17.640 1.00 59.47 311 GLU A C 1
ATOM 2381 O O . GLU A 1 311 ? -1.946 9.055 -17.498 1.00 59.47 311 GLU A O 1
ATOM 2386 N N . THR A 1 312 ? -0.099 10.071 -16.732 1.00 63.72 312 THR A N 1
ATOM 2387 C CA . THR A 1 312 ? -0.135 9.400 -15.437 1.00 63.72 312 THR A CA 1
ATOM 2388 C C . THR A 1 312 ? -1.151 10.099 -14.542 1.00 63.72 312 THR A C 1
ATOM 2390 O O . THR A 1 312 ? -1.110 11.314 -14.324 1.00 63.72 312 THR A O 1
ATOM 2393 N N . TYR A 1 313 ? -2.088 9.327 -13.997 1.00 58.62 313 TYR A N 1
ATOM 2394 C CA . TYR A 1 313 ? -3.025 9.804 -12.995 1.00 58.62 313 TYR A CA 1
ATOM 2395 C C . TYR A 1 313 ? -2.249 10.160 -11.724 1.00 58.62 313 TYR A C 1
ATOM 2397 O O . TYR A 1 313 ? -1.976 9.302 -10.887 1.00 58.62 313 TYR A O 1
ATOM 2405 N N . THR A 1 314 ? -1.910 11.434 -11.570 1.00 49.69 314 THR A N 1
ATOM 2406 C CA . THR A 1 314 ? -1.481 12.010 -10.295 1.00 49.69 314 THR A CA 1
ATOM 2407 C C . THR A 1 314 ? -2.742 12.530 -9.610 1.00 49.69 314 THR A C 1
ATOM 2409 O O . THR A 1 314 ? -3.431 13.392 -10.153 1.00 49.69 314 THR A O 1
ATOM 2412 N N . ALA A 1 315 ? -3.143 11.953 -8.471 1.00 43.38 315 ALA A N 1
ATOM 2413 C CA . ALA A 1 315 ? -4.202 12.595 -7.691 1.00 43.38 315 ALA A CA 1
ATOM 2414 C C . ALA A 1 315 ? -3.595 13.786 -6.943 1.00 43.38 315 ALA A C 1
ATOM 2416 O O . ALA A 1 315 ? -2.477 13.681 -6.426 1.00 43.38 315 ALA A O 1
ATOM 2417 N N . VAL A 1 316 ? -4.334 14.897 -6.947 1.00 41.22 316 VAL A N 1
ATOM 2418 C CA . VAL A 1 316 ? -4.042 16.111 -6.175 1.00 41.22 316 VAL A CA 1
ATOM 2419 C C . VAL A 1 316 ? -4.354 15.847 -4.710 1.00 41.22 316 VAL A C 1
ATOM 2421 O O . VAL A 1 316 ? -5.480 15.366 -4.454 1.00 41.22 316 VAL A O 1
#